Protein AF-A0A0P1AC20-F1 (afdb_monomer_lite)

Foldseek 3Di:
DVVVVAADEAELQADCDCVCPPRHPQHFDLQAACQADWDADPNDTDHDNVDHRTDPSSLVSSLVVQQVPQPDPRHQAYASEAASPQAHLRSLNVSLQSQLSSLVVCVVVVVPGPRHFYEYEHEQHAYPVGHHSLVVLLVSLCSQQPPWDDDPQGTNRGGQEYEYAAEPDDPPDDCVRGPVSVVVSCVPRSHHYYYDNYDND

Radius of gyration: 17.77 Å; chains: 1; bounding box: 38×47×46 Å

Structure (mmCIF, N/CA/C/O backbone):
data_AF-A0A0P1AC20-F1
#
_entry.id   AF-A0A0P1AC20-F1
#
loop_
_atom_site.group_PDB
_atom_site.id
_atom_site.type_symbol
_atom_site.label_atom_id
_atom_site.label_alt_id
_atom_site.label_comp_id
_atom_site.label_asym_id
_atom_site.label_entity_id
_atom_site.label_seq_id
_atom_site.pdbx_PDB_ins_code
_atom_site.Cartn_x
_atom_site.Cartn_y
_atom_site.Cartn_z
_atom_site.occupancy
_atom_site.B_iso_or_equiv
_atom_site.auth_seq_id
_atom_site.auth_comp_id
_atom_site.auth_asym_id
_atom_site.auth_atom_id
_atom_site.pdbx_PDB_model_num
ATOM 1 N N . MET A 1 1 ? -16.413 -14.685 -11.266 1.00 65.50 1 MET A N 1
ATOM 2 C CA . MET A 1 1 ? -15.057 -14.143 -11.024 1.00 65.50 1 MET A CA 1
ATOM 3 C C . MET A 1 1 ? -14.192 -15.137 -10.260 1.00 65.50 1 MET A C 1
ATOM 5 O O . MET A 1 1 ? -13.269 -15.649 -10.870 1.00 65.50 1 MET A O 1
ATOM 9 N N . ALA A 1 2 ? -14.540 -15.520 -9.022 1.00 72.38 2 ALA A N 1
ATOM 10 C CA . ALA A 1 2 ? -13.788 -16.540 -8.265 1.00 72.38 2 ALA A CA 1
ATOM 11 C C . ALA A 1 2 ? -13.632 -17.876 -9.020 1.00 72.38 2 ALA A C 1
ATOM 13 O O . ALA A 1 2 ? -12.524 -18.363 -9.197 1.00 72.38 2 ALA A O 1
ATOM 14 N N . ALA A 1 3 ? -14.733 -18.417 -9.560 1.00 82.06 3 ALA A N 1
ATOM 15 C CA . ALA A 1 3 ? -14.727 -19.658 -10.347 1.00 82.06 3 ALA A CA 1
ATOM 16 C C . ALA A 1 3 ? -13.903 -19.580 -11.650 1.00 82.06 3 ALA A C 1
ATOM 18 O O . ALA A 1 3 ? -13.625 -20.604 -12.260 1.00 82.06 3 ALA A O 1
ATOM 19 N N . LEU A 1 4 ? -13.522 -18.371 -12.075 1.00 88.56 4 LEU A N 1
ATOM 20 C CA . LEU A 1 4 ? -12.667 -18.126 -13.238 1.00 88.56 4 LEU A CA 1
ATOM 21 C C . LEU A 1 4 ? -11.200 -17.888 -12.833 1.00 88.56 4 LEU A C 1
ATOM 23 O O . LEU A 1 4 ? -10.394 -17.532 -13.683 1.00 88.56 4 LEU A O 1
ATOM 27 N N . GLY A 1 5 ? -10.859 -18.013 -11.542 1.00 90.12 5 GLY A N 1
ATOM 28 C CA . GLY A 1 5 ? -9.526 -17.702 -11.016 1.00 90.12 5 GLY A CA 1
ATOM 29 C C . GLY A 1 5 ? -9.191 -16.207 -11.008 1.00 90.12 5 GLY A C 1
ATOM 30 O O . GLY A 1 5 ? -8.025 -15.845 -10.885 1.00 90.12 5 GLY A O 1
ATOM 31 N N . VAL A 1 6 ? -10.191 -15.328 -11.151 1.00 91.50 6 VAL A N 1
ATOM 32 C CA . VAL A 1 6 ? -9.988 -13.874 -11.195 1.00 91.50 6 VAL A CA 1
ATOM 33 C C . VAL A 1 6 ? -10.240 -13.268 -9.823 1.00 91.50 6 VAL A C 1
ATOM 35 O O . VAL A 1 6 ? -11.362 -13.323 -9.302 1.00 91.50 6 VAL A O 1
ATOM 38 N N . TYR A 1 7 ? -9.209 -12.622 -9.287 1.00 94.06 7 TYR A N 1
ATOM 39 C CA . TYR A 1 7 ? -9.235 -11.942 -8.000 1.00 94.06 7 TYR A CA 1
ATOM 40 C C . TYR A 1 7 ? -9.080 -10.429 -8.154 1.00 94.06 7 TYR A C 1
ATOM 42 O O . TYR A 1 7 ? -8.528 -9.948 -9.141 1.00 94.06 7 TYR A O 1
ATOM 50 N N . VAL A 1 8 ? -9.577 -9.678 -7.171 1.00 94.19 8 VAL A N 1
ATOM 51 C CA . VAL A 1 8 ? -9.563 -8.211 -7.181 1.00 94.19 8 VAL A CA 1
ATOM 52 C C . VAL A 1 8 ? -8.823 -7.647 -5.975 1.00 94.19 8 VAL A C 1
ATOM 54 O O . VAL A 1 8 ? -9.002 -8.108 -4.847 1.00 94.19 8 VAL A O 1
ATOM 57 N N . MET A 1 9 ? -8.015 -6.620 -6.226 1.00 95.12 9 MET A N 1
ATOM 58 C CA . MET A 1 9 ? -7.434 -5.750 -5.208 1.00 95.12 9 MET A CA 1
ATOM 59 C C . MET A 1 9 ? -8.246 -4.458 -5.174 1.00 95.12 9 MET A C 1
ATOM 61 O O . MET A 1 9 ? -8.424 -3.820 -6.211 1.00 95.12 9 MET A O 1
ATOM 65 N N . VAL A 1 10 ? -8.761 -4.074 -4.009 1.00 95.75 10 VAL A N 1
ATOM 66 C CA . VAL A 1 10 ? -9.645 -2.903 -3.881 1.00 95.75 10 VAL A CA 1
ATOM 67 C C . VAL A 1 10 ? -8.890 -1.756 -3.227 1.00 95.75 10 VAL A C 1
ATOM 69 O O . VAL A 1 10 ? -8.242 -1.947 -2.202 1.00 95.75 10 VAL A O 1
ATOM 72 N N . SER A 1 11 ? -8.970 -0.554 -3.792 1.00 94.00 11 SER A N 1
ATOM 73 C CA . SER A 1 11 ? -8.346 0.622 -3.182 1.00 94.00 11 SER A CA 1
ATOM 74 C C . SER A 1 11 ? -9.151 1.125 -1.980 1.00 94.00 11 SER A C 1
ATOM 76 O O . SER A 1 11 ? -10.356 1.358 -2.074 1.00 94.00 11 SER A O 1
ATOM 78 N N . ALA A 1 12 ? -8.468 1.321 -0.854 1.00 93.00 12 ALA A N 1
ATOM 79 C CA . ALA A 1 12 ? -8.980 1.952 0.360 1.00 93.00 12 ALA A CA 1
ATOM 80 C C . ALA A 1 12 ? -8.356 3.337 0.608 1.00 93.00 12 ALA A C 1
ATOM 82 O O . ALA A 1 12 ? -8.360 3.827 1.740 1.00 93.00 12 ALA A O 1
ATOM 83 N N . SER A 1 13 ? -7.841 3.976 -0.444 1.00 86.81 13 SER A N 1
ATOM 84 C CA . SER A 1 13 ? -7.436 5.381 -0.434 1.00 86.81 13 SER A CA 1
ATOM 85 C C . SER A 1 13 ? -8.403 6.206 -1.294 1.00 86.81 13 SER A C 1
ATOM 87 O O . SER A 1 13 ? -8.567 5.877 -2.472 1.00 86.81 13 SER A O 1
ATOM 89 N N . PRO A 1 14 ? -9.051 7.250 -0.749 1.00 91.31 14 PRO A N 1
ATOM 90 C CA . PRO A 1 14 ? -9.843 8.172 -1.551 1.00 91.31 14 PRO A CA 1
ATOM 91 C C . PRO A 1 14 ? -8.933 9.078 -2.394 1.00 91.31 14 PRO A C 1
ATOM 93 O O . PRO A 1 14 ? -7.730 9.172 -2.144 1.00 91.31 14 PRO A O 1
ATOM 96 N N . ASP A 1 15 ? -9.529 9.771 -3.359 1.00 85.75 15 ASP A N 1
ATOM 97 C CA . ASP A 1 15 ? -8.871 10.799 -4.168 1.00 85.75 15 ASP A CA 1
ATOM 98 C C . ASP A 1 15 ? -9.637 12.130 -4.068 1.00 85.75 15 ASP A C 1
ATOM 100 O O . ASP A 1 15 ? -10.746 12.194 -3.528 1.00 85.75 15 ASP A O 1
ATOM 104 N N . ASN A 1 16 ? -9.067 13.195 -4.625 1.00 89.12 16 ASN A N 1
ATOM 105 C CA . ASN A 1 16 ? -9.637 14.533 -4.700 1.00 89.12 16 ASN A CA 1
ATOM 106 C C . ASN A 1 16 ? -10.773 14.650 -5.743 1.00 89.12 16 ASN A C 1
ATOM 108 O O . ASN A 1 16 ? -10.892 15.648 -6.462 1.00 89.12 16 ASN A O 1
ATOM 112 N N . ASP A 1 17 ? -11.658 13.659 -5.782 1.00 91.44 17 ASP A N 1
ATOM 113 C CA . ASP A 1 17 ? -12.861 13.638 -6.608 1.00 91.44 17 ASP A CA 1
ATOM 114 C C . ASP A 1 17 ? -14.131 13.820 -5.758 1.00 91.44 17 ASP A C 1
ATOM 116 O O . ASP A 1 17 ? -14.233 13.327 -4.629 1.00 91.44 17 ASP A O 1
ATOM 120 N N . ALA A 1 18 ? -15.123 14.537 -6.295 1.00 94.25 18 ALA A N 1
ATOM 121 C CA . ALA A 1 18 ? -16.405 14.764 -5.625 1.00 94.25 18 ALA A CA 1
ATOM 122 C C . ALA A 1 18 ? -17.151 13.454 -5.308 1.00 94.25 18 ALA A C 1
ATOM 124 O O . ALA A 1 18 ? -17.895 13.400 -4.328 1.00 94.25 18 ALA A O 1
ATOM 125 N N . TYR A 1 19 ? -16.895 12.394 -6.080 1.00 92.88 19 TYR A N 1
ATOM 126 C CA . TYR A 1 19 ? -17.359 11.027 -5.857 1.00 92.88 19 TYR A CA 1
ATOM 127 C C . TYR A 1 19 ? -17.113 10.530 -4.424 1.00 92.88 19 TYR A C 1
ATOM 129 O O . TYR A 1 19 ? -17.971 9.870 -3.840 1.00 92.88 19 TYR A O 1
ATOM 137 N N . TYR A 1 20 ? -15.978 10.892 -3.816 1.00 93.69 20 TYR A N 1
ATOM 138 C CA . TYR A 1 20 ? -15.619 10.448 -2.465 1.00 93.69 20 TYR A CA 1
ATOM 139 C C . TYR A 1 20 ? -16.351 11.214 -1.349 1.00 93.69 20 TYR A C 1
ATOM 141 O O . TYR A 1 20 ? -16.197 10.884 -0.168 1.00 93.69 20 TYR A O 1
ATOM 149 N N . GLY A 1 21 ? -17.159 12.227 -1.685 1.00 95.31 21 GLY A N 1
ATOM 150 C CA . GLY A 1 21 ? -17.960 12.992 -0.730 1.00 95.31 21 GLY A CA 1
ATOM 151 C C . GLY A 1 21 ? -17.117 13.533 0.427 1.00 95.31 21 GLY A C 1
ATOM 152 O O . GLY A 1 21 ? -16.105 14.202 0.218 1.00 95.31 21 GLY A O 1
ATOM 153 N N . LYS A 1 22 ? -17.498 13.200 1.670 1.00 95.50 22 LYS A N 1
ATOM 154 C CA . LYS A 1 22 ? -16.769 13.644 2.873 1.00 95.50 22 LYS A CA 1
ATOM 155 C C . LYS A 1 22 ? -15.328 13.111 2.976 1.00 95.50 22 LYS A C 1
ATOM 157 O O . LYS A 1 22 ? -14.556 13.642 3.766 1.00 95.50 22 LYS A O 1
ATOM 162 N N . TYR A 1 23 ? -14.958 12.084 2.206 1.00 95.31 23 TYR A N 1
ATOM 163 C CA . TYR A 1 23 ? -13.626 11.470 2.247 1.00 95.31 23 TYR A CA 1
ATOM 164 C C . TYR A 1 23 ? -12.639 12.067 1.233 1.00 95.31 23 TYR A C 1
ATOM 166 O O . TYR A 1 23 ? -11.459 11.737 1.296 1.00 95.31 23 TYR A O 1
ATOM 174 N N . ARG A 1 24 ? -13.081 12.970 0.345 1.00 91.94 24 ARG A N 1
ATOM 175 C CA . ARG A 1 24 ? -12.308 13.545 -0.779 1.00 91.94 24 ARG A CA 1
ATOM 176 C C . ARG A 1 24 ? -10.916 14.099 -0.423 1.00 91.94 24 ARG A C 1
ATOM 178 O O . ARG A 1 24 ? -10.023 14.122 -1.258 1.00 91.94 24 ARG A O 1
ATOM 185 N N . TYR A 1 25 ? -10.717 14.534 0.818 1.00 89.94 25 TYR A N 1
ATOM 186 C CA . TYR A 1 25 ? -9.443 15.089 1.305 1.00 89.94 25 TYR A CA 1
ATOM 187 C C . TYR A 1 25 ? -8.812 14.266 2.430 1.00 89.94 25 TYR A C 1
ATOM 189 O O . TYR A 1 25 ? -7.889 14.710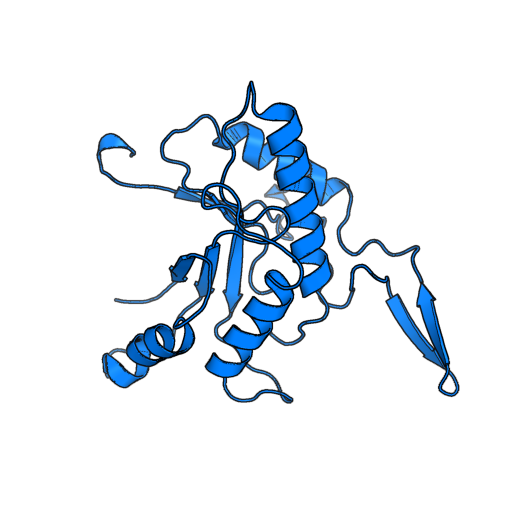 3.107 1.00 89.94 25 TYR A O 1
ATOM 197 N N . SER A 1 26 ? -9.341 13.070 2.675 1.00 91.25 26 SER A N 1
ATOM 198 C CA . SER A 1 26 ? -8.892 12.200 3.755 1.00 91.25 26 SER A CA 1
ATOM 199 C C . SER A 1 26 ? -7.758 11.306 3.269 1.00 91.25 26 SER A C 1
ATOM 201 O O . SER A 1 26 ? -7.963 10.121 3.040 1.00 91.25 26 SER A O 1
ATOM 203 N N . THR A 1 27 ? -6.566 11.870 3.087 1.00 89.56 27 THR A N 1
ATOM 204 C CA . THR A 1 27 ? -5.385 11.148 2.583 1.00 89.56 27 THR A CA 1
ATOM 205 C C . THR A 1 27 ? -4.245 11.139 3.600 1.00 89.56 27 THR A C 1
ATOM 207 O O . THR A 1 27 ? -4.210 11.961 4.514 1.00 89.56 27 THR A O 1
ATOM 210 N N . ILE A 1 28 ? -3.278 10.232 3.427 1.00 92.25 28 ILE A N 1
ATOM 211 C CA . ILE A 1 28 ? -1.995 10.300 4.145 1.00 92.25 28 ILE A CA 1
ATOM 212 C C . ILE A 1 28 ? -1.216 11.522 3.647 1.00 92.25 28 ILE A C 1
ATOM 214 O O . ILE A 1 28 ? -1.077 11.734 2.440 1.00 92.25 28 ILE A O 1
ATOM 218 N N . THR A 1 29 ? -0.668 12.315 4.565 1.00 89.12 29 THR A N 1
ATOM 219 C CA . THR A 1 29 ? 0.127 13.498 4.211 1.00 89.12 29 THR A CA 1
ATOM 220 C C . THR A 1 29 ? 1.566 13.095 3.886 1.00 89.12 29 THR A C 1
ATOM 222 O O . THR A 1 29 ? 2.312 12.698 4.776 1.00 89.12 29 THR A O 1
ATOM 225 N N . LYS A 1 30 ? 2.002 13.255 2.623 1.00 88.94 30 LYS A N 1
ATOM 226 C CA . LYS A 1 30 ? 3.330 12.796 2.141 1.00 88.94 30 LYS A CA 1
ATOM 227 C C . LYS A 1 30 ? 4.527 13.315 2.963 1.00 88.94 30 LYS A C 1
ATOM 229 O O . LYS A 1 30 ? 5.539 12.630 3.062 1.00 88.94 30 LYS A O 1
ATOM 234 N N . LYS A 1 31 ? 4.414 14.520 3.537 1.00 87.19 31 LYS A N 1
ATOM 235 C CA . LYS A 1 31 ? 5.490 15.222 4.267 1.00 87.19 31 LYS A CA 1
ATOM 236 C C . LYS A 1 31 ? 5.439 15.052 5.790 1.00 87.19 31 LYS A C 1
ATOM 238 O O . LYS A 1 31 ? 6.211 15.702 6.490 1.00 87.19 31 LYS A O 1
ATOM 243 N N . LEU A 1 32 ? 4.524 14.233 6.307 1.00 88.00 32 LEU A N 1
ATOM 244 C CA . LEU A 1 32 ? 4.411 13.966 7.738 1.00 88.00 32 LEU A CA 1
ATOM 245 C C . LEU A 1 32 ? 4.826 12.538 8.060 1.00 88.00 32 LEU A C 1
ATOM 247 O O . LEU A 1 32 ? 4.616 11.619 7.273 1.00 88.00 32 LEU A O 1
ATOM 251 N N . SER A 1 33 ? 5.404 12.386 9.246 1.00 87.44 33 SER A N 1
ATOM 252 C CA . SER A 1 33 ? 5.663 11.094 9.875 1.00 87.44 33 SER A CA 1
ATOM 253 C C . SER A 1 33 ? 4.721 10.913 11.064 1.00 87.44 33 SER A C 1
ATOM 255 O O . SER A 1 33 ? 4.133 11.887 11.537 1.00 87.44 33 SER A O 1
ATOM 257 N N . CYS A 1 34 ? 4.620 9.699 11.606 1.00 84.62 34 CYS A N 1
ATOM 258 C CA . CYS A 1 34 ? 3.874 9.456 12.847 1.00 84.62 34 CYS A CA 1
ATOM 259 C C . CYS A 1 34 ? 4.412 10.234 14.050 1.00 84.62 34 CYS A C 1
ATOM 261 O O . CYS A 1 34 ? 3.686 10.411 15.021 1.00 84.62 34 CYS A O 1
ATOM 263 N N . SER A 1 35 ? 5.653 10.722 13.994 1.00 81.12 35 SER A N 1
ATOM 264 C CA . SER A 1 35 ? 6.194 11.592 15.036 1.00 81.12 35 SER A CA 1
ATOM 265 C C . SER A 1 35 ? 5.554 12.981 15.029 1.00 81.12 35 SER A C 1
ATOM 267 O O . SER A 1 35 ? 5.735 13.705 15.995 1.00 81.12 35 SER A O 1
ATOM 269 N N . GLY A 1 36 ? 4.810 13.359 13.986 1.00 79.44 36 GLY A N 1
ATOM 270 C CA . GLY A 1 36 ? 4.294 14.712 13.788 1.00 79.44 36 GLY A CA 1
ATOM 271 C C . GLY A 1 36 ? 5.219 15.563 12.916 1.00 79.44 36 GLY A C 1
ATOM 272 O O . GLY A 1 36 ? 6.178 15.068 12.305 1.00 79.44 36 GLY A O 1
ATOM 273 N N . LYS A 1 37 ? 4.920 16.859 12.822 1.00 81.25 37 LYS A N 1
ATOM 274 C CA . LYS A 1 37 ? 5.689 17.802 12.004 1.00 81.25 37 LYS A CA 1
ATOM 275 C C . LYS A 1 37 ? 6.979 18.180 12.719 1.00 81.25 37 LYS A C 1
ATOM 277 O O . LYS A 1 37 ? 6.956 18.709 13.827 1.00 81.25 37 LYS A O 1
ATOM 282 N N . VAL A 1 38 ? 8.110 17.934 12.064 1.00 81.38 38 VAL A N 1
ATOM 283 C CA . VAL A 1 38 ? 9.429 18.290 12.594 1.00 81.38 38 VAL A CA 1
ATOM 284 C C . VAL A 1 38 ? 9.855 19.637 12.018 1.00 81.38 38 VAL A C 1
ATOM 286 O O . VAL A 1 38 ? 10.001 19.775 10.804 1.00 81.38 38 VAL A O 1
ATOM 289 N N . SER A 1 39 ? 10.103 20.621 12.879 1.00 82.50 39 SER A N 1
ATOM 290 C CA . SER A 1 39 ? 10.748 21.885 12.506 1.00 82.50 39 SER A CA 1
ATOM 291 C C . SER A 1 39 ? 12.123 21.998 13.149 1.00 82.50 39 SER A C 1
ATOM 293 O O . SER A 1 39 ? 12.349 21.496 14.245 1.00 82.50 39 SER A O 1
ATOM 295 N N . THR A 1 40 ? 13.063 22.642 12.457 1.00 84.88 40 THR A N 1
ATOM 296 C CA . THR A 1 40 ? 14.401 22.912 12.998 1.00 84.88 40 THR A CA 1
ATOM 297 C C . THR A 1 40 ? 14.592 24.416 13.126 1.00 84.88 40 THR A C 1
ATOM 299 O O . THR A 1 40 ? 14.483 25.128 12.131 1.00 84.88 40 THR A O 1
ATOM 302 N N . SER A 1 41 ? 14.881 24.897 14.334 1.00 82.19 41 SER A N 1
ATOM 303 C CA . SER A 1 41 ? 15.212 26.301 14.599 1.00 82.19 41 SER A CA 1
ATOM 304 C C . SER A 1 41 ? 16.456 26.363 15.478 1.00 82.19 41 SER A C 1
ATOM 306 O O . SER A 1 41 ? 16.521 25.690 16.504 1.00 82.19 41 SER A O 1
ATOM 308 N N . GLY A 1 42 ? 17.485 27.098 15.042 1.00 81.81 42 GLY A N 1
ATOM 309 C CA . GLY A 1 42 ? 18.751 27.218 15.781 1.00 81.81 42 GLY A CA 1
ATOM 310 C C . GLY A 1 42 ? 19.466 25.885 16.062 1.00 81.81 42 GLY A C 1
ATOM 311 O O . GLY A 1 42 ? 20.176 25.776 17.053 1.00 81.81 42 GLY A O 1
ATOM 312 N N . GLY A 1 43 ? 19.245 24.852 15.237 1.00 82.50 43 GLY A N 1
ATOM 313 C CA . GLY A 1 43 ? 19.793 23.501 15.436 1.00 82.50 43 GLY A CA 1
ATOM 314 C C . GLY A 1 43 ? 18.969 22.592 16.359 1.00 82.50 43 GLY A C 1
ATOM 315 O O . GLY A 1 43 ? 19.224 21.390 16.404 1.00 82.50 43 GLY A O 1
ATOM 316 N N . ALA A 1 44 ? 17.944 23.118 17.037 1.00 82.56 44 ALA A N 1
ATOM 317 C CA . ALA A 1 44 ? 17.009 22.324 17.828 1.00 82.56 44 ALA A CA 1
ATOM 318 C C . ALA A 1 44 ? 15.863 21.796 16.952 1.00 82.56 44 ALA A C 1
ATOM 320 O O . ALA A 1 44 ? 15.242 22.556 16.204 1.00 82.56 44 ALA A O 1
ATOM 321 N N . LYS A 1 45 ? 15.570 20.494 17.062 1.00 83.19 45 LYS A N 1
ATOM 322 C CA . LYS A 1 45 ? 14.394 19.868 16.445 1.00 83.19 45 LYS A CA 1
ATOM 323 C C . LYS A 1 45 ? 13.208 19.980 17.398 1.00 83.19 45 LYS A C 1
ATOM 325 O O . LYS A 1 45 ? 13.263 19.455 18.506 1.00 83.19 45 LYS A O 1
ATOM 330 N N . THR A 1 46 ? 12.140 20.626 16.955 1.00 83.19 46 THR A N 1
ATOM 331 C CA . THR A 1 46 ? 10.843 20.639 17.635 1.00 83.19 46 THR A CA 1
ATOM 332 C C . THR A 1 46 ? 9.857 19.772 16.868 1.00 83.19 46 THR A C 1
ATOM 334 O O . THR A 1 46 ? 9.928 19.668 15.642 1.00 83.19 46 THR A O 1
ATOM 337 N N . VAL A 1 47 ? 8.962 19.120 17.604 1.00 78.81 47 VAL A N 1
ATOM 338 C CA . VAL A 1 47 ? 8.000 18.163 17.065 1.00 78.81 47 VAL A CA 1
ATOM 339 C C . VAL A 1 47 ? 6.599 18.616 17.449 1.00 78.81 47 VAL A C 1
ATOM 341 O O . VAL A 1 47 ? 6.276 18.679 18.633 1.00 78.81 47 VAL A O 1
ATOM 344 N N . ASP A 1 48 ? 5.783 18.936 16.452 1.00 80.06 48 ASP A N 1
ATOM 345 C CA . ASP A 1 48 ? 4.365 19.228 16.629 1.00 80.06 48 ASP A CA 1
ATOM 346 C C . ASP A 1 48 ? 3.544 17.952 16.404 1.00 80.06 48 ASP A C 1
ATOM 348 O O . ASP A 1 48 ? 3.412 17.468 15.277 1.00 80.06 48 ASP A O 1
ATOM 352 N N . GLN A 1 49 ? 3.018 17.402 17.500 1.00 74.44 49 GLN A N 1
ATOM 353 C CA . GLN A 1 49 ? 2.196 16.188 17.518 1.00 74.44 49 GLN A CA 1
ATOM 354 C C . GLN A 1 49 ? 0.698 16.468 17.328 1.00 74.44 49 GLN A C 1
ATOM 356 O O . GLN A 1 49 ? -0.102 15.534 17.356 1.00 74.44 49 GLN A O 1
ATOM 361 N N . THR A 1 50 ? 0.295 17.732 17.152 1.00 75.44 50 THR A N 1
ATOM 362 C CA . THR A 1 50 ? -1.112 18.073 16.888 1.00 75.44 50 THR A CA 1
ATOM 363 C C . THR A 1 50 ? -1.529 17.730 15.456 1.00 75.44 50 THR A C 1
ATOM 365 O O . THR A 1 50 ? -2.710 17.499 15.194 1.00 75.44 50 THR A O 1
ATOM 368 N N . GLU A 1 51 ? -0.567 17.612 14.535 1.00 73.62 51 GLU A N 1
ATOM 369 C CA . GLU A 1 51 ? -0.798 17.136 13.174 1.00 73.62 51 GLU A CA 1
ATOM 370 C C . GLU A 1 51 ? -0.741 15.596 13.117 1.00 73.62 51 GLU A C 1
ATOM 372 O O . GLU A 1 51 ? 0.321 14.978 13.212 1.00 73.62 51 GLU A O 1
ATOM 377 N N . THR A 1 52 ? -1.898 14.954 12.921 1.00 76.69 52 THR A N 1
ATOM 378 C CA . THR A 1 52 ? -1.988 13.504 12.686 1.00 76.69 52 THR A CA 1
ATOM 379 C C . THR A 1 52 ? -1.561 13.175 11.262 1.00 76.69 52 THR A C 1
ATOM 381 O O . THR A 1 52 ? -2.023 13.815 10.316 1.00 76.69 52 THR A O 1
ATOM 384 N N . CYS A 1 53 ? -0.753 12.137 11.067 1.00 84.81 53 CYS A N 1
ATOM 385 C CA . CYS A 1 53 ? -0.219 11.872 9.736 1.00 84.81 53 CYS A CA 1
ATOM 386 C C . CYS A 1 53 ? -1.149 11.076 8.792 1.00 84.81 53 CYS A C 1
ATOM 388 O O . CYS A 1 53 ? -0.910 11.029 7.582 1.00 84.81 53 CYS A O 1
ATOM 390 N N . TYR A 1 54 ? -2.264 10.554 9.317 1.00 91.19 54 TYR A N 1
ATOM 391 C CA . TYR A 1 54 ? -3.493 10.292 8.565 1.00 91.19 54 TYR A CA 1
ATOM 392 C C . TYR A 1 54 ? -4.728 10.700 9.387 1.00 91.19 54 TYR A C 1
ATOM 394 O O . TYR A 1 54 ? -4.720 10.558 10.611 1.00 91.19 54 TYR A O 1
ATOM 402 N N . PRO A 1 55 ? -5.804 11.192 8.748 1.00 91.50 55 PRO A N 1
ATOM 403 C CA . PRO A 1 55 ? -7.001 11.639 9.453 1.00 91.50 55 PRO A CA 1
ATOM 404 C C . PRO A 1 55 ? -7.909 10.472 9.868 1.00 91.50 55 PRO A C 1
ATOM 406 O O . PRO A 1 55 ? -8.000 9.454 9.180 1.00 91.50 55 PRO A O 1
ATOM 409 N N . ALA A 1 56 ? -8.694 10.662 10.934 1.00 93.06 56 ALA A N 1
ATOM 410 C CA . ALA A 1 56 ? -9.683 9.680 11.396 1.00 93.06 56 ALA A CA 1
ATOM 411 C C . ALA A 1 56 ? -10.712 9.293 10.311 1.00 93.06 56 ALA A C 1
ATOM 413 O O . ALA A 1 56 ? -11.161 8.148 10.261 1.00 93.06 56 ALA A O 1
ATOM 414 N N . LEU A 1 57 ? -11.047 10.223 9.408 1.00 95.25 57 LEU A N 1
ATOM 415 C CA . LEU A 1 57 ? -11.925 9.953 8.266 1.00 95.25 57 LEU A CA 1
ATOM 416 C C . LEU A 1 57 ? -11.319 8.953 7.269 1.00 95.25 57 LEU A C 1
ATOM 418 O O . LEU A 1 57 ? -12.072 8.161 6.704 1.00 95.25 57 LEU A O 1
ATOM 422 N N . LEU A 1 58 ? -9.991 8.928 7.083 1.00 95.81 58 LEU A N 1
ATOM 423 C CA . LEU A 1 58 ? -9.339 7.903 6.257 1.00 95.81 58 LEU A CA 1
ATOM 424 C C . LEU A 1 58 ? -9.465 6.529 6.921 1.00 95.81 58 LEU A C 1
ATOM 426 O O . LEU A 1 58 ? -9.811 5.551 6.263 1.00 95.81 58 LEU A O 1
ATOM 430 N N . LEU A 1 59 ? -9.274 6.462 8.242 1.00 96.69 59 LEU A N 1
ATOM 431 C CA . LEU A 1 59 ? -9.459 5.220 8.988 1.00 96.69 59 LEU A CA 1
ATOM 432 C C . LEU A 1 59 ? -10.903 4.706 8.917 1.00 96.69 59 LEU A C 1
ATOM 434 O O . LEU A 1 59 ? -11.126 3.510 8.733 1.00 96.69 59 LEU A O 1
ATOM 438 N N . GLU A 1 60 ? -11.889 5.597 9.026 1.00 97.31 60 GLU A N 1
ATOM 439 C CA . GLU A 1 60 ? -13.300 5.257 8.816 1.00 97.31 60 GLU A CA 1
ATOM 440 C C . GLU A 1 60 ? -13.542 4.712 7.398 1.00 97.31 60 GLU A C 1
ATOM 442 O O . GLU A 1 60 ? -14.214 3.689 7.238 1.00 97.31 60 GLU A O 1
ATOM 447 N N . TYR A 1 61 ? -12.979 5.369 6.379 1.00 97.25 61 TYR A N 1
ATOM 448 C CA . TYR A 1 61 ? -13.104 4.962 4.982 1.00 97.25 61 TYR A CA 1
ATOM 449 C C . TYR A 1 61 ? -12.536 3.558 4.744 1.00 97.25 61 TYR A C 1
ATOM 451 O O . TYR A 1 61 ? -13.250 2.686 4.249 1.00 97.25 61 TYR A O 1
ATOM 459 N N . GLY A 1 62 ? -11.298 3.297 5.173 1.00 97.69 62 GLY A N 1
ATOM 460 C CA . GLY A 1 62 ? -10.660 1.991 5.006 1.00 97.69 62 GLY A CA 1
ATOM 461 C C . GLY A 1 62 ? -11.423 0.855 5.680 1.00 97.69 62 GLY A C 1
ATOM 462 O O . GLY A 1 62 ? -11.641 -0.191 5.067 1.00 97.69 62 GLY A O 1
ATOM 463 N N . LYS A 1 63 ? -11.923 1.079 6.903 1.00 97.75 63 LYS A N 1
ATOM 464 C CA . LYS A 1 63 ? -12.772 0.106 7.613 1.00 97.75 63 LYS A CA 1
ATOM 465 C C . LYS A 1 63 ? -14.039 -0.223 6.826 1.00 97.75 63 LYS A C 1
ATOM 467 O O . LYS A 1 63 ? -14.384 -1.394 6.698 1.00 97.75 63 LYS A O 1
ATOM 472 N N . LYS A 1 64 ? -14.713 0.787 6.261 1.00 97.06 64 LYS A N 1
ATOM 473 C CA . LYS A 1 64 ? -15.920 0.593 5.437 1.00 97.06 64 LYS A CA 1
ATOM 474 C C . LYS A 1 64 ? -15.627 -0.180 4.152 1.00 97.06 64 LYS A C 1
ATOM 476 O O . LYS A 1 64 ? -16.392 -1.080 3.813 1.00 97.06 64 LYS A O 1
ATOM 481 N N . ILE A 1 65 ? -14.529 0.135 3.461 1.00 97.56 65 ILE A N 1
ATOM 482 C CA . ILE A 1 65 ? -14.116 -0.602 2.258 1.00 97.56 65 ILE A CA 1
ATOM 483 C C . ILE A 1 65 ? -13.847 -2.068 2.604 1.00 97.56 65 ILE A C 1
ATOM 485 O O . ILE A 1 65 ? -14.448 -2.951 1.996 1.00 97.56 65 ILE A O 1
ATOM 489 N N . ILE A 1 66 ? -13.040 -2.347 3.631 1.00 98.19 66 ILE A N 1
ATOM 490 C CA . ILE A 1 66 ? -12.785 -3.727 4.067 1.00 98.19 66 ILE A CA 1
ATOM 491 C C . ILE A 1 66 ? -14.096 -4.433 4.425 1.00 98.19 66 ILE A C 1
ATOM 493 O O . ILE A 1 66 ? -14.345 -5.532 3.939 1.00 98.19 66 ILE A O 1
ATOM 497 N N . GLN A 1 67 ? -14.952 -3.807 5.238 1.00 97.19 67 GLN A N 1
ATOM 498 C CA . GLN A 1 67 ? -16.219 -4.399 5.669 1.00 97.19 67 GLN A CA 1
ATOM 499 C C . GLN A 1 67 ? -17.100 -4.807 4.483 1.00 97.19 67 GLN A C 1
ATOM 501 O O . GLN A 1 67 ? -17.675 -5.893 4.489 1.00 97.19 67 GLN A O 1
ATOM 506 N N . ASN A 1 68 ? -17.182 -3.958 3.458 1.00 96.62 68 ASN A N 1
ATOM 507 C CA . ASN A 1 68 ? -18.028 -4.204 2.296 1.00 96.62 68 ASN A CA 1
ATOM 508 C C . ASN A 1 68 ? -17.456 -5.270 1.355 1.00 96.62 68 ASN A C 1
ATOM 510 O O . ASN A 1 68 ? -18.233 -5.976 0.712 1.00 96.62 68 ASN A O 1
ATOM 514 N N . PHE A 1 69 ? -16.128 -5.399 1.268 1.00 97.50 69 PHE A N 1
ATOM 515 C CA . PHE A 1 69 ? -15.471 -6.280 0.296 1.00 97.50 69 PHE A CA 1
ATOM 516 C C . PHE A 1 69 ? -14.944 -7.601 0.873 1.00 97.50 69 PHE A C 1
ATOM 518 O O . PHE A 1 69 ? -14.705 -8.538 0.109 1.00 97.50 69 PHE A O 1
ATOM 525 N N . ALA A 1 70 ? -14.806 -7.726 2.195 1.00 96.69 70 ALA A N 1
ATOM 526 C CA . ALA A 1 70 ? -14.307 -8.945 2.840 1.00 96.69 70 ALA A CA 1
ATOM 527 C C . ALA A 1 70 ? -15.235 -10.158 2.677 1.00 96.69 70 ALA A C 1
ATOM 529 O O . ALA A 1 70 ? -14.769 -11.295 2.755 1.00 96.69 70 ALA A O 1
ATOM 530 N N . GLN A 1 71 ? -16.526 -9.919 2.429 1.00 95.00 71 GLN A N 1
ATOM 531 C CA . GLN A 1 71 ? -17.527 -10.965 2.202 1.00 95.00 71 GLN A CA 1
ATOM 532 C C . GLN A 1 71 ? -17.363 -11.707 0.867 1.00 95.00 71 GLN A C 1
ATOM 534 O O . GLN A 1 71 ? -17.924 -12.785 0.709 1.00 95.00 71 GLN A O 1
ATOM 539 N N . TYR A 1 72 ? -16.631 -11.141 -0.099 1.00 95.38 72 TYR A N 1
ATOM 540 C CA . TYR A 1 72 ? -16.432 -11.776 -1.400 1.00 95.38 72 TYR A CA 1
ATOM 541 C C . TYR A 1 72 ? -15.159 -12.619 -1.391 1.00 95.38 72 TYR A C 1
ATOM 543 O O . TYR A 1 72 ? -14.077 -12.107 -1.094 1.00 95.38 72 TYR A O 1
ATOM 551 N N . ASP A 1 73 ? -15.264 -13.888 -1.780 1.00 94.19 73 ASP A N 1
ATOM 552 C CA . ASP A 1 73 ? -14.132 -14.826 -1.795 1.00 94.19 73 ASP A CA 1
ATOM 553 C C . ASP A 1 73 ? -13.025 -14.419 -2.776 1.00 94.19 73 ASP A C 1
ATOM 555 O O . ASP A 1 73 ? -11.856 -14.734 -2.568 1.00 94.19 73 ASP A O 1
ATOM 559 N N . ASN A 1 74 ? -13.366 -13.677 -3.835 1.00 95.94 74 ASN A N 1
ATOM 560 C CA . ASN A 1 74 ? -12.396 -13.203 -4.821 1.00 95.94 74 ASN A CA 1
ATOM 561 C C . ASN A 1 74 ? -11.771 -11.839 -4.492 1.00 95.94 74 ASN A C 1
ATOM 563 O O . ASN A 1 74 ? -11.000 -11.332 -5.307 1.00 95.94 74 ASN A O 1
ATOM 567 N N . THR A 1 75 ? -12.067 -11.230 -3.339 1.00 97.06 75 THR A N 1
ATOM 568 C CA . THR A 1 75 ? -11.300 -10.066 -2.868 1.00 97.06 75 THR A CA 1
ATOM 569 C C . THR A 1 75 ? -9.952 -10.557 -2.342 1.00 97.06 75 THR A C 1
ATOM 571 O O . THR A 1 75 ? -9.887 -11.124 -1.245 1.00 97.06 75 THR A O 1
ATOM 574 N N . LEU A 1 76 ? -8.886 -10.345 -3.119 1.00 96.06 76 LEU A N 1
ATOM 575 C CA . LEU A 1 76 ? -7.524 -10.761 -2.775 1.00 96.06 76 LEU A CA 1
ATOM 576 C C . LEU A 1 76 ? -6.962 -9.939 -1.620 1.00 96.06 76 LEU A C 1
ATOM 578 O O . LEU A 1 76 ? -6.330 -10.489 -0.727 1.00 96.06 76 LEU A O 1
ATOM 582 N N . GLY A 1 77 ? -7.210 -8.633 -1.631 1.00 96.62 77 GLY A N 1
ATOM 583 C CA . GLY A 1 77 ? -6.639 -7.714 -0.660 1.00 96.62 77 GLY A CA 1
ATOM 584 C C . GLY A 1 77 ? -7.029 -6.270 -0.928 1.00 96.62 77 GLY A C 1
ATOM 585 O O . GLY A 1 77 ? -7.800 -5.964 -1.844 1.00 96.62 77 GLY A O 1
ATOM 586 N N . ILE A 1 78 ? -6.496 -5.381 -0.097 1.00 97.94 78 ILE A N 1
ATOM 587 C CA . ILE A 1 78 ? -6.832 -3.959 -0.095 1.00 97.94 78 ILE A CA 1
ATOM 588 C C . ILE A 1 78 ? -5.574 -3.125 -0.302 1.00 97.94 78 ILE A C 1
ATOM 590 O O . ILE A 1 78 ? -4.622 -3.261 0.459 1.00 97.94 78 ILE A O 1
ATOM 594 N N . VAL A 1 79 ? -5.576 -2.224 -1.282 1.00 97.69 79 VAL A N 1
ATOM 595 C CA . VAL A 1 79 ? -4.494 -1.249 -1.480 1.00 97.69 79 VAL A CA 1
ATOM 596 C C . VAL A 1 79 ? -4.736 -0.058 -0.557 1.00 97.69 79 VAL A C 1
ATOM 598 O O . VAL A 1 79 ? -5.736 0.642 -0.695 1.00 97.69 79 VAL A O 1
ATOM 601 N N . VAL A 1 80 ? -3.845 0.168 0.407 1.00 96.75 80 VAL A N 1
ATOM 602 C CA . VAL A 1 80 ? -4.027 1.187 1.457 1.00 96.75 80 VAL A CA 1
ATOM 603 C C . VAL A 1 80 ? -3.430 2.549 1.106 1.00 96.75 80 VAL A C 1
ATOM 605 O O . VAL A 1 80 ? -3.856 3.561 1.658 1.00 96.75 80 VAL A O 1
ATOM 608 N N . ALA A 1 81 ? -2.449 2.589 0.203 1.00 95.19 81 ALA A N 1
ATOM 609 C CA . ALA A 1 81 ? -1.872 3.820 -0.322 1.00 95.19 81 ALA A CA 1
ATOM 610 C C . ALA A 1 81 ? -1.181 3.560 -1.670 1.00 95.19 81 ALA A C 1
ATOM 612 O O . ALA A 1 81 ? -0.696 2.453 -1.918 1.00 95.19 81 ALA A O 1
ATOM 613 N N . ASN A 1 82 ? -1.119 4.596 -2.509 1.00 94.69 82 ASN A N 1
ATOM 614 C CA . ASN A 1 82 ? -0.533 4.555 -3.846 1.00 94.69 82 ASN A CA 1
ATOM 615 C C . ASN A 1 82 ? 0.438 5.730 -4.037 1.00 94.69 82 ASN A C 1
ATOM 617 O O . ASN A 1 82 ? 0.046 6.884 -3.874 1.00 94.69 82 ASN A O 1
ATOM 621 N N . GLU A 1 83 ? 1.699 5.438 -4.360 1.00 94.31 83 GLU A N 1
ATOM 622 C CA . GLU A 1 83 ? 2.718 6.405 -4.814 1.00 94.31 83 GLU A CA 1
ATOM 623 C C . GLU A 1 83 ? 2.953 7.612 -3.881 1.00 94.31 83 GLU A C 1
ATOM 625 O O . GLU A 1 83 ? 3.386 8.700 -4.285 1.00 94.31 83 GLU A O 1
ATOM 630 N N . ILE A 1 84 ? 2.691 7.452 -2.582 1.00 93.44 84 ILE A N 1
ATOM 631 C CA . ILE A 1 84 ? 2.911 8.543 -1.625 1.00 93.44 84 ILE A CA 1
ATOM 632 C C . ILE A 1 84 ? 4.383 8.711 -1.239 1.00 93.44 84 ILE A C 1
ATOM 634 O O . ILE A 1 84 ? 4.766 9.793 -0.803 1.00 93.44 84 ILE A O 1
ATOM 638 N N . MET A 1 85 ? 5.206 7.686 -1.483 1.00 95.00 85 MET A N 1
ATOM 639 C CA . MET A 1 85 ? 6.657 7.700 -1.263 1.00 95.00 85 MET A CA 1
ATOM 640 C C . MET A 1 85 ? 7.466 7.774 -2.564 1.00 95.00 85 MET A C 1
ATOM 642 O O . MET A 1 85 ? 8.495 7.120 -2.699 1.00 95.00 85 MET A O 1
ATOM 646 N N . GLN A 1 86 ? 6.964 8.499 -3.565 1.00 92.88 86 GLN A N 1
ATOM 647 C CA . GLN A 1 86 ? 7.656 8.627 -4.850 1.00 92.88 86 GLN A CA 1
ATOM 648 C C . GLN A 1 86 ? 8.978 9.403 -4.726 1.00 92.88 86 GLN A C 1
ATOM 650 O O . GLN A 1 86 ? 9.975 8.980 -5.298 1.00 92.88 86 GLN A O 1
ATOM 655 N N . GLU A 1 87 ? 8.976 10.501 -3.967 1.00 89.88 87 GLU A N 1
ATOM 656 C CA . GLU A 1 87 ? 10.119 11.423 -3.833 1.00 89.88 87 GLU A CA 1
ATOM 657 C C . GLU A 1 87 ? 10.712 11.420 -2.410 1.00 89.88 87 GLU A C 1
ATOM 659 O O . GLU A 1 87 ? 11.891 11.708 -2.198 1.00 89.88 87 GLU A O 1
ATOM 664 N N . ASP A 1 88 ? 9.888 11.095 -1.407 1.00 91.31 88 ASP A N 1
ATOM 665 C CA . ASP A 1 88 ? 10.213 11.198 0.016 1.00 91.31 88 ASP A CA 1
ATOM 666 C C . ASP A 1 88 ? 9.649 9.998 0.794 1.00 91.31 88 ASP A C 1
ATOM 668 O O . ASP A 1 88 ? 8.501 9.600 0.607 1.00 91.31 88 ASP A O 1
ATOM 672 N N . L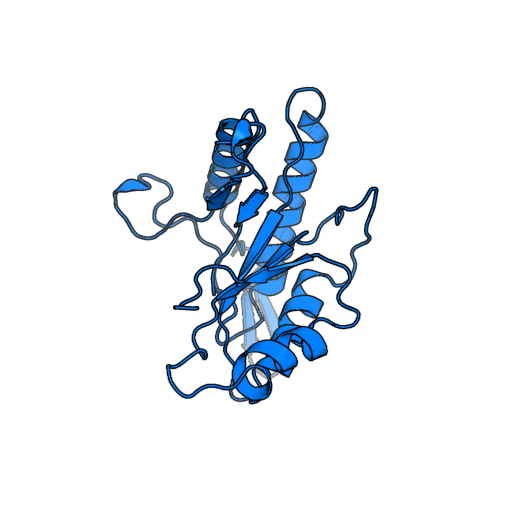EU A 1 89 ? 10.453 9.433 1.695 1.00 92.69 89 LEU A N 1
ATOM 673 C CA . LEU A 1 89 ? 10.116 8.267 2.517 1.00 92.69 89 LEU A CA 1
ATOM 674 C C . LEU A 1 89 ? 9.439 8.626 3.850 1.00 92.69 89 LEU A C 1
ATOM 676 O O . LEU A 1 89 ? 9.055 7.733 4.602 1.00 92.69 89 LEU A O 1
ATOM 680 N N . THR A 1 90 ? 9.287 9.912 4.172 1.00 92.12 90 THR A N 1
ATOM 681 C CA . THR A 1 90 ? 8.772 10.400 5.465 1.00 92.12 90 THR A CA 1
ATOM 682 C C . THR A 1 90 ? 7.409 9.791 5.824 1.00 92.12 90 THR A C 1
ATOM 684 O O . THR A 1 90 ? 7.168 9.420 6.978 1.00 92.12 90 THR A O 1
ATOM 687 N N . SER A 1 91 ? 6.545 9.601 4.822 1.00 93.50 91 SER A N 1
ATOM 688 C CA . SER A 1 91 ? 5.202 9.034 4.991 1.00 93.50 91 SER A CA 1
ATOM 689 C C . SER A 1 91 ? 5.159 7.519 5.240 1.00 93.50 91 SER A C 1
ATOM 691 O O . SER A 1 91 ? 4.088 7.005 5.563 1.00 93.50 91 SER A O 1
ATOM 693 N N . ALA A 1 92 ? 6.289 6.797 5.170 1.00 95.06 92 ALA A N 1
ATOM 694 C CA . ALA A 1 92 ? 6.346 5.348 5.412 1.00 95.06 92 ALA A CA 1
ATOM 695 C C . ALA A 1 92 ? 5.736 4.961 6.767 1.00 95.06 92 ALA A C 1
ATOM 697 O O . ALA A 1 92 ? 4.903 4.058 6.852 1.00 95.06 92 ALA A O 1
ATOM 698 N N . SER A 1 93 ? 6.096 5.708 7.816 1.00 93.75 93 SER A N 1
ATOM 699 C CA . SER A 1 93 ? 5.563 5.506 9.170 1.00 93.75 93 SER A CA 1
ATOM 700 C C . SER A 1 93 ? 4.036 5.621 9.221 1.00 93.75 93 SER A C 1
ATOM 702 O O . SER A 1 93 ? 3.384 4.845 9.912 1.00 93.75 93 SER A O 1
ATOM 704 N N . CYS A 1 94 ? 3.455 6.516 8.425 1.00 94.62 94 CYS A N 1
ATOM 705 C CA . CYS A 1 94 ? 2.017 6.763 8.375 1.00 94.62 94 CYS A CA 1
ATOM 706 C C . CYS A 1 94 ? 1.258 5.680 7.631 1.00 94.62 94 CYS A C 1
ATOM 708 O O . CYS A 1 94 ? 0.186 5.281 8.078 1.00 94.62 94 CYS A O 1
ATOM 710 N N . VAL A 1 95 ? 1.833 5.165 6.539 1.00 96.50 95 VAL A N 1
ATOM 711 C CA . VAL A 1 95 ? 1.307 3.961 5.885 1.00 96.50 95 VAL A CA 1
ATOM 712 C C . VAL A 1 95 ? 1.301 2.810 6.880 1.00 96.50 95 VAL A C 1
ATOM 714 O O . VAL A 1 95 ? 0.271 2.164 7.047 1.00 96.50 95 VAL A O 1
ATOM 717 N N . LYS A 1 96 ? 2.418 2.590 7.586 1.00 95.88 96 LYS A N 1
ATOM 718 C CA . LYS A 1 96 ? 2.529 1.505 8.563 1.00 95.88 96 LYS A CA 1
ATOM 719 C C . LYS A 1 96 ? 1.509 1.650 9.698 1.00 95.88 96 LYS A C 1
ATOM 721 O O . LYS A 1 96 ? 0.804 0.696 9.998 1.00 95.88 96 LYS A O 1
ATOM 726 N N . ALA A 1 97 ? 1.363 2.838 10.282 1.00 95.19 97 ALA A N 1
ATOM 727 C CA . ALA A 1 97 ? 0.383 3.070 11.342 1.00 95.19 97 ALA A CA 1
ATOM 728 C C . ALA A 1 97 ? -1.067 2.872 10.860 1.00 95.19 97 ALA A C 1
ATOM 730 O O . ALA A 1 97 ? -1.851 2.204 11.531 1.00 95.19 97 ALA A O 1
ATOM 731 N N . TYR A 1 98 ? -1.408 3.352 9.659 1.00 96.94 98 TYR A N 1
ATOM 732 C CA . TYR A 1 98 ? -2.730 3.125 9.071 1.00 96.94 98 TYR A CA 1
ATOM 733 C C . TYR A 1 98 ? -3.016 1.629 8.844 1.00 96.94 98 TYR A C 1
ATOM 735 O O . TYR A 1 98 ? -4.100 1.139 9.164 1.00 96.94 98 TYR A O 1
ATOM 743 N N . VAL A 1 99 ? -2.028 0.882 8.344 1.00 97.75 99 VAL A N 1
ATOM 744 C CA . VAL A 1 99 ? -2.104 -0.575 8.153 1.00 97.75 99 VAL A CA 1
ATOM 745 C C . VAL A 1 99 ? -2.287 -1.300 9.483 1.00 97.75 99 VAL A C 1
ATOM 747 O O . VAL A 1 99 ? -3.173 -2.152 9.588 1.00 97.75 99 VAL A O 1
ATOM 750 N N . ALA A 1 100 ? -1.506 -0.944 10.504 1.00 97.19 100 ALA A N 1
ATOM 751 C CA . ALA A 1 100 ? -1.609 -1.519 11.839 1.00 97.19 100 ALA A CA 1
ATOM 752 C C . ALA A 1 100 ? -3.009 -1.313 12.437 1.00 97.19 100 ALA A C 1
ATOM 754 O O . ALA A 1 100 ? -3.621 -2.271 12.915 1.00 97.19 100 ALA A O 1
ATOM 755 N N . ASP A 1 101 ? -3.567 -0.104 12.329 1.00 97.31 101 ASP A N 1
ATOM 756 C CA . ASP A 1 101 ? -4.913 0.212 12.813 1.00 97.31 101 ASP A CA 1
ATOM 757 C C . ASP A 1 101 ? -6.008 -0.586 12.093 1.00 97.31 101 ASP A C 1
ATOM 759 O O . ASP A 1 101 ? -6.934 -1.103 12.731 1.00 97.31 101 ASP A O 1
ATOM 763 N N . LEU A 1 102 ? -5.916 -0.715 10.765 1.00 97.88 102 LEU A N 1
ATOM 764 C CA . LEU A 1 102 ? -6.857 -1.519 9.984 1.00 97.88 102 LEU A CA 1
ATOM 765 C C . LEU A 1 102 ? -6.753 -3.008 10.336 1.00 97.88 102 LEU A C 1
ATOM 767 O O . LEU A 1 102 ? -7.781 -3.662 10.524 1.00 97.88 102 LEU A O 1
ATOM 771 N N . LYS A 1 103 ? -5.535 -3.543 10.483 1.00 97.50 103 LYS A N 1
ATOM 772 C CA . LYS A 1 103 ? -5.304 -4.938 10.888 1.00 97.50 103 LYS A CA 1
ATOM 773 C C . LYS A 1 103 ? -5.812 -5.216 12.290 1.00 97.50 103 LYS A C 1
ATOM 775 O O . LYS A 1 103 ? -6.479 -6.228 12.499 1.00 97.50 103 LYS A O 1
ATOM 780 N N . ASN A 1 104 ? -5.540 -4.328 13.240 1.00 97.00 104 ASN A N 1
ATOM 781 C CA . ASN A 1 104 ? -6.046 -4.447 14.601 1.00 97.00 104 ASN A CA 1
ATOM 782 C C . ASN A 1 104 ? -7.581 -4.455 14.611 1.00 97.00 104 ASN A C 1
ATOM 784 O O . ASN A 1 104 ? -8.202 -5.346 15.191 1.00 97.00 104 ASN A O 1
ATOM 788 N N . TRP A 1 105 ? -8.209 -3.531 13.880 1.00 97.56 105 TRP A N 1
ATOM 789 C CA . TRP A 1 105 ? -9.662 -3.510 13.740 1.00 97.56 105 TRP A CA 1
ATOM 790 C C . TRP A 1 105 ? -10.217 -4.791 13.094 1.00 97.56 105 TRP A C 1
ATOM 792 O O . TRP A 1 105 ? -11.202 -5.335 13.599 1.00 97.56 105 TRP A O 1
ATOM 802 N N . MET A 1 106 ? -9.587 -5.316 12.035 1.00 97.25 106 MET A N 1
ATOM 803 C CA . MET A 1 106 ? -9.991 -6.590 11.426 1.00 97.25 106 MET A CA 1
ATOM 804 C C . MET A 1 106 ? -9.868 -7.754 12.412 1.00 97.25 106 MET A C 1
ATOM 806 O O . MET A 1 106 ? -10.805 -8.535 12.527 1.00 97.25 106 MET A O 1
ATOM 810 N N . LYS A 1 107 ? -8.765 -7.846 13.168 1.00 95.06 107 LYS A N 1
ATOM 811 C CA . LYS A 1 107 ? -8.539 -8.896 14.178 1.00 95.06 107 LYS A CA 1
ATOM 812 C C . LYS A 1 107 ? -9.607 -8.872 15.272 1.00 95.06 107 LYS A C 1
ATOM 814 O O . LYS A 1 107 ? -10.185 -9.912 15.578 1.00 95.06 107 LYS A O 1
ATOM 819 N N . VAL A 1 108 ? -9.940 -7.688 15.797 1.00 95.81 108 VAL A N 1
ATOM 820 C CA . VAL A 1 108 ? -11.029 -7.511 16.780 1.00 95.81 108 VAL A CA 1
ATOM 821 C C . VAL A 1 108 ? -12.376 -7.988 16.218 1.00 95.81 108 VAL A C 1
ATOM 823 O O . VAL A 1 108 ? -13.193 -8.545 16.951 1.00 95.81 108 VAL A O 1
ATOM 826 N N . ASN A 1 109 ? -12.596 -7.832 14.910 1.00 94.12 109 ASN A N 1
ATOM 827 C CA . ASN A 1 109 ? -13.815 -8.259 14.220 1.00 94.12 109 ASN A CA 1
ATOM 828 C C . ASN A 1 109 ? -13.695 -9.632 13.530 1.00 94.12 109 ASN A C 1
ATOM 830 O O . ASN A 1 109 ? -14.642 -10.056 12.867 1.00 94.12 109 ASN A O 1
ATOM 834 N N . GLY A 1 110 ? -12.588 -10.362 13.714 1.00 85.81 110 GLY A N 1
ATOM 835 C CA . GLY A 1 110 ? -12.219 -11.529 12.900 1.00 85.81 110 GLY A CA 1
ATOM 836 C C . GLY A 1 110 ? -13.201 -12.703 12.969 1.00 85.81 110 GLY A C 1
ATOM 837 O O . GLY A 1 110 ? -13.253 -13.528 12.067 1.00 85.81 110 GLY A O 1
ATOM 838 N N . LYS A 1 111 ? -14.053 -12.753 14.002 1.00 88.44 111 LYS A N 1
ATOM 839 C CA . LYS A 1 111 ? -15.148 -13.738 14.107 1.00 88.44 111 LYS A CA 1
ATOM 840 C C . LYS A 1 111 ? -16.285 -13.505 13.104 1.00 88.44 111 LYS A C 1
ATOM 842 O O . LYS A 1 111 ? -17.094 -14.400 12.895 1.00 88.44 111 LYS A O 1
ATOM 847 N N . LYS A 1 112 ? -16.396 -12.294 12.554 1.00 90.88 112 LYS A N 1
ATOM 848 C CA . LYS A 1 112 ? -17.473 -11.862 11.645 1.00 90.88 112 LYS A CA 1
ATOM 849 C C . LYS A 1 112 ? -16.946 -11.342 10.308 1.00 90.88 112 LYS A C 1
ATOM 851 O O . LYS A 1 112 ? -17.741 -11.016 9.433 1.00 90.88 112 LYS A O 1
ATOM 856 N N . LEU A 1 113 ? -15.630 -11.207 10.174 1.00 93.44 113 LEU A N 1
ATOM 857 C CA . LEU A 1 113 ? -14.979 -10.539 9.061 1.00 93.44 113 LEU A CA 1
ATOM 858 C C . LEU A 1 113 ? -13.731 -11.321 8.665 1.00 93.44 113 LEU A C 1
ATOM 860 O O . LEU A 1 113 ? -12.862 -11.571 9.498 1.00 93.44 113 LEU A O 1
ATOM 864 N N . ARG A 1 114 ? -13.624 -11.667 7.382 1.00 94.44 114 ARG A N 1
ATOM 865 C CA . ARG A 1 114 ? -12.398 -12.239 6.829 1.00 94.44 114 ARG A CA 1
ATOM 866 C C . ARG A 1 114 ? -11.271 -11.209 6.904 1.00 94.44 114 ARG A C 1
ATOM 868 O O . ARG A 1 114 ? -11.451 -10.063 6.497 1.00 94.44 114 ARG A O 1
ATOM 875 N N . ILE A 1 115 ? -10.111 -11.621 7.409 1.00 94.88 115 ILE A N 1
ATOM 876 C CA . ILE A 1 115 ? -8.914 -10.776 7.437 1.00 94.88 115 ILE A CA 1
ATOM 877 C C . ILE A 1 115 ? -8.363 -10.696 6.011 1.00 94.88 115 ILE A C 1
ATOM 879 O O . ILE A 1 115 ? -8.045 -11.722 5.409 1.00 94.88 115 ILE A O 1
ATOM 883 N N . LEU A 1 116 ? -8.303 -9.482 5.464 1.00 96.88 116 LEU A N 1
ATOM 884 C CA . LEU A 1 116 ? -7.770 -9.215 4.131 1.00 96.88 116 LEU A CA 1
ATOM 885 C C . LEU A 1 116 ? -6.296 -8.791 4.218 1.00 96.88 116 LEU A C 1
ATOM 887 O O . LEU A 1 116 ? -5.978 -7.940 5.053 1.00 96.88 116 LEU A O 1
ATOM 891 N N . PRO A 1 117 ? -5.419 -9.300 3.337 1.00 97.25 117 PRO A N 1
ATOM 892 C CA . PRO A 1 117 ? -4.084 -8.748 3.136 1.00 97.25 117 PRO A CA 1
ATOM 893 C C . PRO A 1 117 ? -4.142 -7.262 2.766 1.00 97.25 117 PRO A C 1
ATOM 895 O O . PRO A 1 117 ? -4.978 -6.847 1.953 1.00 97.25 117 PRO A O 1
ATOM 898 N N . LEU A 1 118 ? -3.244 -6.462 3.341 1.00 98.25 118 LEU A N 1
ATOM 899 C CA . LEU A 1 118 ? -3.133 -5.030 3.053 1.00 98.25 118 LEU A CA 1
ATOM 900 C C . LEU A 1 118 ? -1.885 -4.746 2.214 1.00 98.25 118 LEU A C 1
ATOM 902 O O . LEU A 1 118 ? -0.785 -5.168 2.558 1.00 98.25 118 LEU A O 1
ATOM 906 N N . ALA A 1 119 ? -2.052 -4.013 1.119 1.00 98.12 119 ALA A N 1
ATOM 907 C CA . ALA A 1 119 ? -1.032 -3.780 0.110 1.00 98.12 119 ALA A CA 1
ATOM 908 C C . ALA A 1 119 ? -0.665 -2.302 -0.028 1.00 98.12 119 ALA A C 1
ATOM 910 O O . ALA A 1 119 ? -1.511 -1.421 0.128 1.00 98.12 119 ALA A O 1
ATOM 911 N N . TYR A 1 120 ? 0.584 -2.032 -0.398 1.00 97.62 120 TYR A N 1
ATOM 912 C CA . TYR A 1 120 ? 1.039 -0.711 -0.830 1.00 97.62 120 TYR A CA 1
ATOM 913 C C . TYR A 1 120 ? 1.412 -0.747 -2.309 1.00 97.62 120 TYR A C 1
ATOM 915 O O . TYR A 1 120 ? 2.141 -1.646 -2.719 1.00 97.62 120 TYR A O 1
ATOM 923 N N . ALA A 1 121 ? 0.952 0.234 -3.085 1.00 96.81 121 ALA A N 1
ATOM 924 C CA . ALA A 1 121 ? 1.334 0.403 -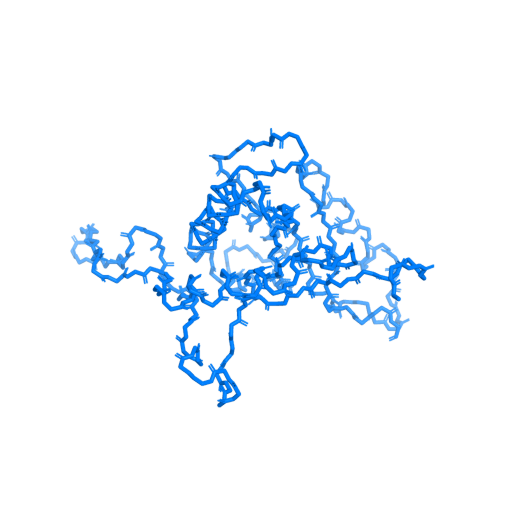4.483 1.00 96.81 121 ALA A CA 1
ATOM 925 C C . ALA A 1 121 ? 2.415 1.486 -4.607 1.00 96.81 121 ALA A C 1
ATOM 927 O O . ALA A 1 121 ? 2.200 2.658 -4.292 1.00 96.81 121 ALA A O 1
ATOM 928 N N . ALA A 1 122 ? 3.613 1.081 -5.009 1.00 96.44 122 ALA A N 1
ATOM 929 C CA . ALA A 1 122 ? 4.787 1.925 -5.120 1.00 96.44 122 ALA A CA 1
ATOM 930 C C . ALA A 1 122 ? 4.979 2.412 -6.554 1.00 96.44 122 ALA A C 1
ATOM 932 O O . ALA A 1 122 ? 4.928 1.618 -7.485 1.00 96.44 122 ALA A O 1
ATOM 933 N N . ALA A 1 123 ? 5.320 3.690 -6.715 1.00 94.94 123 ALA A N 1
ATOM 934 C CA . ALA A 1 123 ? 5.885 4.167 -7.970 1.00 94.94 123 ALA A CA 1
ATOM 935 C C . ALA A 1 123 ? 7.255 3.510 -8.179 1.00 94.94 123 ALA A C 1
ATOM 937 O O . ALA A 1 123 ? 8.049 3.438 -7.225 1.00 94.94 123 ALA A O 1
ATOM 938 N N . ASP A 1 124 ? 7.532 3.093 -9.411 1.00 93.25 124 ASP A N 1
ATOM 939 C CA . ASP A 1 124 ? 8.882 2.810 -9.886 1.00 93.25 124 ASP A CA 1
ATOM 940 C C . ASP A 1 124 ? 9.637 4.138 -10.070 1.00 93.25 124 ASP A C 1
ATOM 942 O O . ASP A 1 124 ? 9.612 4.784 -11.113 1.00 93.25 124 ASP A O 1
ATOM 946 N N . SER A 1 125 ? 10.219 4.620 -8.974 1.00 92.75 125 SER A N 1
ATOM 947 C CA . SER A 1 125 ? 10.822 5.950 -8.867 1.00 92.75 125 SER A CA 1
ATOM 948 C C . SER A 1 125 ? 12.136 5.897 -8.103 1.00 92.75 125 SER A C 1
ATOM 950 O O . SER A 1 125 ? 12.445 4.891 -7.463 1.00 92.75 125 SER A O 1
ATOM 952 N N . SER A 1 126 ? 12.870 7.003 -8.123 1.00 93.44 126 SER A N 1
ATOM 953 C CA . SER A 1 126 ? 14.079 7.245 -7.337 1.00 93.44 126 SER A CA 1
ATOM 954 C C . SER A 1 126 ? 14.100 8.705 -6.868 1.00 93.44 126 SER A C 1
ATOM 956 O O . SER A 1 126 ? 13.177 9.460 -7.176 1.00 93.44 126 SER A O 1
ATOM 958 N 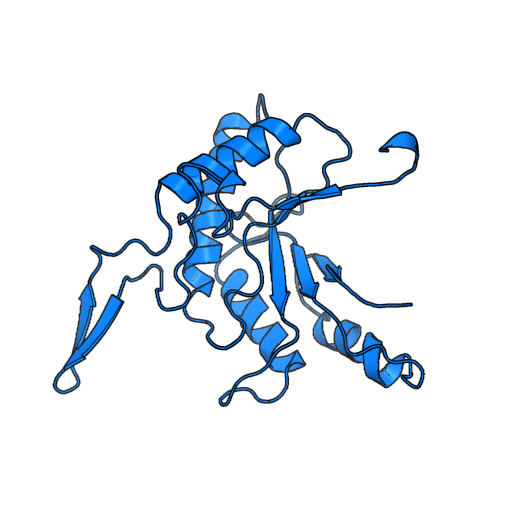N . ASN A 1 127 ? 15.103 9.116 -6.088 1.00 91.88 127 ASN A N 1
ATOM 959 C CA . ASN A 1 127 ? 15.261 10.520 -5.697 1.00 91.88 127 ASN A CA 1
ATOM 960 C C . ASN A 1 127 ? 16.734 10.952 -5.692 1.00 91.88 127 ASN A C 1
ATOM 962 O O . ASN A 1 127 ? 17.636 10.164 -5.954 1.00 91.88 127 ASN A O 1
ATOM 966 N N . ASN A 1 128 ? 16.999 12.213 -5.346 1.00 91.31 128 ASN A N 1
ATOM 967 C CA . ASN A 1 128 ? 18.354 12.775 -5.343 1.00 91.31 128 ASN A CA 1
ATOM 968 C C . ASN A 1 128 ? 19.320 12.164 -4.307 1.00 91.31 128 ASN A C 1
ATOM 970 O O . ASN A 1 128 ? 20.502 12.494 -4.316 1.00 91.31 128 ASN A O 1
ATOM 974 N N . LYS A 1 129 ? 18.832 11.344 -3.370 1.00 92.94 129 LYS A N 1
ATOM 975 C CA . LYS A 1 129 ? 19.665 10.644 -2.378 1.00 92.94 129 LYS A CA 1
ATOM 976 C C . LYS A 1 129 ? 19.931 9.197 -2.775 1.00 92.94 129 LYS A C 1
ATOM 978 O O . LYS A 1 129 ? 20.942 8.638 -2.366 1.00 92.94 129 LYS A O 1
ATOM 983 N N . VAL A 1 130 ? 19.005 8.594 -3.514 1.00 95.00 130 VAL A N 1
ATOM 984 C CA . VAL A 1 130 ? 19.053 7.208 -3.974 1.00 95.00 130 VAL A CA 1
ATOM 985 C C . VAL A 1 130 ? 18.588 7.219 -5.419 1.00 95.00 130 VAL A C 1
ATOM 987 O O . VAL A 1 130 ? 17.391 7.157 -5.684 1.00 95.00 130 VAL A O 1
ATOM 990 N N . GLU A 1 131 ? 19.537 7.374 -6.341 1.00 94.25 131 GLU A N 1
ATOM 991 C CA . GLU A 1 131 ? 19.252 7.569 -7.769 1.00 94.25 131 GLU A CA 1
ATOM 992 C C . GLU A 1 131 ? 18.817 6.271 -8.463 1.00 94.25 131 GLU A C 1
ATOM 994 O O . GLU A 1 131 ? 18.063 6.305 -9.437 1.00 94.25 131 GLU A O 1
ATOM 999 N N . ASN A 1 132 ? 19.251 5.121 -7.940 1.00 94.00 132 ASN A N 1
ATOM 1000 C CA . ASN A 1 132 ? 18.822 3.814 -8.411 1.00 94.00 132 ASN A CA 1
ATOM 1001 C C . ASN A 1 132 ? 17.435 3.475 -7.837 1.00 94.00 132 ASN A C 1
ATOM 1003 O O . ASN A 1 132 ? 17.243 3.392 -6.624 1.00 94.00 132 ASN A O 1
ATOM 1007 N N . ALA A 1 133 ? 16.461 3.266 -8.718 1.00 92.75 133 ALA A N 1
ATOM 1008 C CA . ALA A 1 133 ? 15.090 2.950 -8.329 1.00 92.75 133 ALA A CA 1
ATOM 1009 C C . ALA A 1 133 ? 14.941 1.588 -7.631 1.00 92.75 133 ALA A C 1
ATOM 1011 O O . ALA A 1 133 ? 14.097 1.452 -6.747 1.00 92.75 133 ALA A O 1
ATOM 1012 N N . ASP A 1 134 ? 15.762 0.596 -7.981 1.00 93.56 134 ASP A N 1
ATOM 1013 C CA . ASP A 1 134 ? 15.723 -0.733 -7.365 1.00 93.56 134 ASP A CA 1
ATOM 1014 C C . ASP A 1 134 ? 16.180 -0.638 -5.901 1.00 93.56 134 ASP A C 1
ATOM 1016 O O . ASP A 1 134 ? 15.495 -1.127 -5.002 1.00 93.56 134 ASP A O 1
ATOM 1020 N N . ASP A 1 135 ? 17.269 0.094 -5.639 1.00 94.81 135 ASP A N 1
ATOM 1021 C CA . ASP A 1 135 ? 17.718 0.398 -4.274 1.00 94.81 135 ASP A CA 1
ATOM 1022 C C . ASP A 1 135 ? 16.650 1.194 -3.511 1.00 94.81 135 ASP A C 1
ATOM 1024 O O . ASP A 1 135 ? 16.380 0.951 -2.331 1.00 94.81 135 ASP A O 1
ATOM 1028 N N . TYR A 1 136 ? 15.981 2.128 -4.192 1.00 96.25 136 TYR A N 1
ATOM 1029 C CA . TYR A 1 136 ? 14.908 2.903 -3.584 1.00 96.25 136 TYR A CA 1
ATOM 1030 C C . TYR A 1 136 ? 13.681 2.040 -3.245 1.00 96.25 136 TYR A C 1
ATOM 1032 O O . TYR A 1 136 ? 13.050 2.265 -2.209 1.00 96.25 136 TYR A O 1
ATOM 1040 N N . HIS A 1 137 ? 13.368 1.006 -4.035 1.00 95.88 137 HIS A N 1
ATOM 1041 C CA . HIS A 1 137 ? 12.368 -0.006 -3.683 1.00 95.88 137 HIS A CA 1
ATOM 1042 C C . HIS A 1 137 ? 12.748 -0.771 -2.416 1.00 95.88 137 HIS A C 1
ATOM 1044 O O . HIS A 1 137 ? 11.911 -0.885 -1.517 1.00 95.88 137 HIS A O 1
ATOM 1050 N N . VAL A 1 138 ? 14.001 -1.220 -2.288 1.00 95.12 138 VAL A N 1
ATOM 1051 C CA . VAL A 1 138 ? 14.476 -1.909 -1.075 1.00 95.12 138 VAL A CA 1
ATOM 1052 C C . VAL A 1 138 ? 14.281 -1.027 0.159 1.00 95.12 138 VAL A C 1
ATOM 1054 O O . VAL A 1 138 ? 13.743 -1.482 1.169 1.00 95.12 138 VAL A O 1
ATOM 1057 N N . ILE A 1 139 ? 14.632 0.258 0.077 1.00 95.31 139 ILE A N 1
ATOM 1058 C CA . ILE A 1 139 ? 14.482 1.185 1.206 1.00 95.31 139 ILE A CA 1
ATOM 1059 C C . ILE A 1 139 ? 13.000 1.469 1.509 1.00 95.31 139 ILE A C 1
ATOM 1061 O O . ILE A 1 139 ? 12.611 1.487 2.681 1.00 95.31 139 ILE A O 1
ATOM 1065 N N . LYS A 1 140 ? 12.146 1.640 0.486 1.00 96.56 140 LYS A N 1
ATOM 1066 C CA . LYS A 1 140 ? 10.683 1.751 0.664 1.00 96.56 140 LYS A CA 1
ATOM 1067 C C . LYS A 1 140 ? 10.147 0.541 1.436 1.00 96.56 140 LYS A C 1
ATOM 1069 O O . LYS A 1 140 ? 9.411 0.711 2.405 1.00 96.56 140 LYS A O 1
ATOM 1074 N N . VAL A 1 141 ? 10.535 -0.670 1.035 1.00 96.44 141 VAL A N 1
ATOM 1075 C CA . VAL A 1 141 ? 10.119 -1.922 1.683 1.00 96.44 141 VAL A CA 1
ATOM 1076 C C . VAL A 1 141 ? 10.624 -1.985 3.123 1.00 96.44 141 VAL A C 1
ATOM 1078 O O . VAL A 1 141 ? 9.835 -2.249 4.026 1.00 96.44 141 VAL A O 1
ATOM 1081 N N . GLN A 1 142 ? 11.893 -1.660 3.378 1.00 93.94 142 GLN A N 1
ATOM 1082 C CA . GLN A 1 142 ? 12.431 -1.601 4.740 1.00 93.94 142 GLN A CA 1
ATOM 1083 C C . GLN A 1 142 ? 11.627 -0.645 5.630 1.00 93.94 142 GLN A C 1
ATOM 1085 O O . GLN A 1 142 ? 11.247 -1.023 6.735 1.00 93.94 142 GLN A O 1
ATOM 1090 N N . GLY A 1 143 ? 11.302 0.558 5.148 1.00 93.94 143 GLY A N 1
ATOM 1091 C CA . GLY A 1 143 ? 10.490 1.524 5.898 1.00 93.94 143 GLY A CA 1
ATOM 1092 C C . GLY A 1 143 ? 9.056 1.054 6.172 1.00 93.94 143 GLY A C 1
ATOM 1093 O O . GLY A 1 143 ? 8.478 1.408 7.198 1.00 93.94 143 GLY A O 1
ATOM 1094 N N . LEU A 1 144 ? 8.486 0.242 5.279 1.00 96.88 144 LEU A N 1
ATOM 1095 C CA . LEU A 1 144 ? 7.136 -0.309 5.416 1.00 96.88 144 LEU A CA 1
ATOM 1096 C C . LEU A 1 144 ? 7.074 -1.561 6.306 1.00 96.88 144 LEU A C 1
ATOM 1098 O O . LEU A 1 144 ? 6.010 -1.852 6.858 1.00 96.88 144 LEU A O 1
ATOM 1102 N N . LEU A 1 145 ? 8.178 -2.301 6.448 1.00 95.62 145 LEU A N 1
ATOM 1103 C CA . LEU A 1 145 ? 8.223 -3.609 7.119 1.00 95.62 145 LEU A CA 1
ATOM 1104 C C . LEU A 1 145 ? 8.999 -3.637 8.439 1.00 95.62 145 LEU A C 1
ATOM 1106 O O . LEU A 1 145 ? 8.831 -4.572 9.222 1.00 95.62 145 LEU A O 1
ATOM 1110 N N . CYS A 1 146 ? 9.880 -2.666 8.692 1.00 92.38 146 CYS A N 1
ATOM 1111 C CA . CYS A 1 146 ? 10.794 -2.729 9.832 1.00 92.38 146 CYS A CA 1
ATOM 1112 C C . CYS A 1 146 ? 10.052 -2.813 11.170 1.00 92.38 146 CYS A C 1
ATOM 1114 O O . CYS A 1 146 ? 9.015 -2.183 11.358 1.00 92.38 146 CYS A O 1
ATOM 1116 N N . GLY A 1 147 ? 10.595 -3.569 12.128 1.00 92.94 147 GLY A N 1
ATOM 1117 C CA . GLY A 1 147 ? 10.027 -3.672 13.476 1.00 92.94 147 GLY A CA 1
ATOM 1118 C C . GLY A 1 147 ? 8.672 -4.383 13.546 1.00 92.94 147 GLY A C 1
ATOM 1119 O O . GLY A 1 147 ? 7.921 -4.133 14.479 1.00 92.94 147 GLY A O 1
ATOM 1120 N N . ASP A 1 148 ? 8.342 -5.220 12.563 1.00 95.56 148 ASP A N 1
ATOM 1121 C CA . ASP A 1 148 ? 7.173 -6.099 12.586 1.00 95.56 148 ASP A CA 1
ATOM 1122 C C . ASP A 1 148 ? 7.597 -7.571 12.422 1.00 95.56 148 ASP A C 1
ATOM 1124 O O . ASP A 1 148 ? 8.760 -7.882 12.152 1.00 95.56 148 ASP A O 1
ATOM 1128 N N . ARG A 1 149 ? 6.654 -8.493 12.610 1.00 94.19 149 ARG A N 1
ATOM 1129 C CA . ARG A 1 149 ? 6.831 -9.936 12.457 1.00 94.19 149 ARG A CA 1
ATOM 1130 C C . ARG A 1 149 ? 5.709 -10.539 11.623 1.00 94.19 149 ARG A C 1
ATOM 1132 O O . ARG A 1 149 ? 4.573 -10.069 11.654 1.00 94.19 149 ARG A O 1
ATOM 1139 N N . MET A 1 150 ? 6.024 -11.633 10.941 1.00 93.75 150 MET A N 1
ATOM 1140 C CA . MET A 1 150 ? 5.032 -12.445 10.248 1.00 93.75 150 MET A CA 1
ATOM 1141 C C . MET A 1 150 ? 4.437 -13.488 11.200 1.00 93.75 150 MET A C 1
ATOM 1143 O O . MET A 1 150 ? 5.168 -14.169 11.920 1.00 93.75 150 MET A O 1
ATOM 1147 N N . VAL A 1 151 ? 3.113 -13.617 11.200 1.00 92.56 151 VAL A N 1
ATOM 1148 C CA . VAL A 1 151 ? 2.351 -14.640 11.926 1.00 92.56 151 VAL A CA 1
ATOM 1149 C C . VAL A 1 151 ? 1.336 -15.227 10.953 1.00 92.56 151 VAL A C 1
ATOM 1151 O O . VAL A 1 151 ? 0.591 -14.481 10.323 1.00 92.56 151 VAL A O 1
ATOM 1154 N N . ASP A 1 152 ? 1.341 -16.551 10.798 1.00 90.06 152 ASP A N 1
ATOM 1155 C CA . ASP A 1 152 ? 0.416 -17.287 9.922 1.00 90.06 152 ASP A CA 1
ATOM 1156 C C . ASP A 1 152 ? 0.362 -16.747 8.478 1.00 90.06 152 ASP A C 1
ATOM 1158 O O . ASP A 1 152 ? -0.696 -16.643 7.862 1.00 90.06 152 ASP A O 1
ATOM 1162 N N . GLY A 1 153 ? 1.527 -16.370 7.938 1.00 89.12 153 GLY A N 1
ATOM 1163 C CA . GLY A 1 153 ? 1.661 -15.866 6.568 1.00 89.12 153 GLY A CA 1
ATOM 1164 C C . GLY A 1 153 ? 1.247 -14.404 6.364 1.00 89.12 153 GLY A C 1
ATOM 1165 O O . GLY A 1 153 ? 1.191 -13.959 5.221 1.00 89.12 153 GLY A O 1
ATOM 1166 N N . MET A 1 154 ? 0.972 -13.646 7.433 1.00 92.69 154 MET A N 1
ATOM 1167 C CA . MET A 1 154 ? 0.653 -12.214 7.364 1.00 92.69 154 MET A CA 1
ATOM 1168 C C . MET A 1 154 ? 1.500 -11.396 8.336 1.00 92.69 154 MET A C 1
ATOM 1170 O O . MET A 1 154 ? 1.817 -11.832 9.443 1.00 92.69 154 MET A O 1
ATOM 1174 N N . MET A 1 155 ? 1.835 -10.171 7.948 1.00 96.88 155 MET A N 1
ATOM 1175 C CA . MET A 1 155 ? 2.500 -9.212 8.829 1.00 96.88 155 MET A CA 1
ATOM 1176 C C . MET A 1 155 ? 1.535 -8.756 9.936 1.00 96.88 155 MET A C 1
ATOM 1178 O O . MET A 1 155 ? 0.318 -8.690 9.717 1.00 96.88 155 MET A O 1
ATOM 1182 N N . THR A 1 156 ? 2.015 -8.449 11.145 1.00 95.69 156 THR A N 1
ATOM 1183 C CA . THR A 1 156 ? 1.100 -8.084 12.240 1.00 95.69 156 THR A CA 1
ATOM 1184 C C . THR A 1 156 ? 0.678 -6.618 12.241 1.00 95.69 156 THR A C 1
ATOM 1186 O O . THR A 1 156 ? -0.473 -6.347 12.605 1.00 95.69 156 THR A O 1
ATOM 1189 N N . GLU A 1 157 ? 1.551 -5.727 11.772 1.00 96.19 157 GLU A N 1
ATOM 1190 C CA . GLU A 1 157 ? 1.423 -4.260 11.782 1.00 96.19 157 GLU A CA 1
ATOM 1191 C C . GLU A 1 157 ? 1.839 -3.598 10.451 1.00 96.19 157 GLU A C 1
ATOM 1193 O O . GLU A 1 157 ? 1.500 -2.448 10.193 1.00 96.19 157 GLU A O 1
ATOM 1198 N N . SER A 1 158 ? 2.559 -4.316 9.595 1.00 97.81 158 SER A N 1
ATOM 1199 C CA . SER A 1 158 ? 3.073 -3.873 8.299 1.00 97.81 158 SER A CA 1
ATOM 1200 C C . SER A 1 158 ? 2.240 -4.402 7.138 1.00 97.81 158 SER A C 1
ATOM 1202 O O . SER A 1 158 ? 1.333 -5.210 7.323 1.00 97.81 158 SER A O 1
ATOM 1204 N N . ILE A 1 159 ? 2.513 -3.929 5.923 1.00 98.12 159 ILE A N 1
ATOM 1205 C CA . ILE A 1 159 ? 1.855 -4.423 4.704 1.00 98.12 159 ILE A CA 1
ATOM 1206 C C . ILE A 1 159 ? 2.164 -5.906 4.449 1.00 98.12 159 ILE A C 1
ATOM 1208 O O . ILE A 1 159 ? 3.210 -6.404 4.848 1.00 98.12 159 ILE A O 1
ATOM 1212 N N . ASP A 1 160 ? 1.264 -6.597 3.754 1.00 98.12 160 ASP A N 1
ATOM 1213 C CA . ASP A 1 160 ? 1.409 -8.000 3.339 1.00 98.12 160 ASP A CA 1
ATOM 1214 C C . ASP A 1 160 ? 1.846 -8.147 1.878 1.00 98.12 160 ASP A C 1
ATOM 1216 O O . ASP A 1 160 ? 2.343 -9.200 1.480 1.00 98.12 160 ASP A O 1
ATOM 1220 N N . ILE A 1 161 ? 1.613 -7.115 1.061 1.00 97.75 161 ILE A N 1
ATOM 1221 C CA . ILE A 1 161 ? 1.908 -7.127 -0.373 1.00 97.75 161 ILE A CA 1
ATOM 1222 C C . ILE A 1 161 ? 2.535 -5.787 -0.764 1.00 97.75 161 ILE A C 1
ATOM 1224 O O . ILE A 1 161 ? 1.966 -4.720 -0.520 1.00 97.75 161 ILE A O 1
ATOM 1228 N N . TYR A 1 162 ? 3.702 -5.844 -1.394 1.00 97.75 162 TYR A N 1
ATOM 1229 C CA . TYR A 1 162 ? 4.357 -4.702 -2.008 1.00 97.75 162 TYR A CA 1
ATOM 12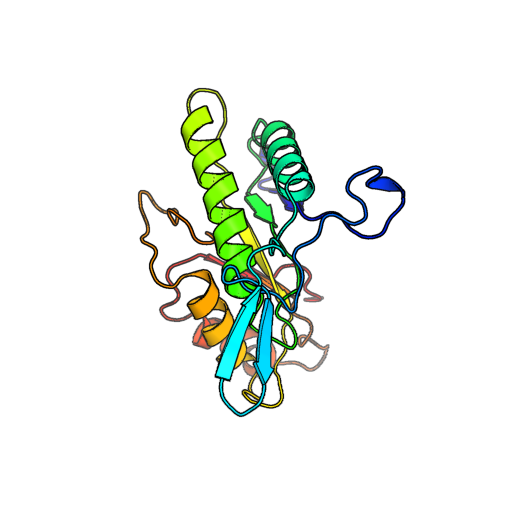30 C C . TYR A 1 162 ? 4.121 -4.752 -3.510 1.00 97.75 162 TYR A C 1
ATOM 1232 O O . TYR A 1 162 ? 4.573 -5.670 -4.191 1.00 97.75 162 TYR A O 1
ATOM 1240 N N . MET A 1 163 ? 3.381 -3.785 -4.032 1.00 96.94 163 MET A N 1
ATOM 1241 C CA . MET A 1 163 ? 3.089 -3.712 -5.452 1.00 96.94 163 MET A CA 1
ATOM 1242 C C . MET A 1 163 ? 3.923 -2.619 -6.112 1.00 96.94 163 MET A C 1
ATOM 1244 O O . MET A 1 163 ? 4.160 -1.578 -5.504 1.00 96.94 163 MET A O 1
ATOM 1248 N N . ILE A 1 164 ? 4.347 -2.840 -7.351 1.00 95.38 164 ILE A N 1
ATOM 1249 C CA . ILE A 1 164 ? 5.148 -1.895 -8.133 1.00 95.38 164 ILE A CA 1
ATOM 1250 C C . ILE A 1 164 ? 4.339 -1.467 -9.354 1.00 95.38 164 ILE A C 1
ATOM 1252 O O . ILE A 1 164 ? 3.852 -2.307 -10.115 1.00 95.38 164 ILE A O 1
ATOM 1256 N N . ASN A 1 165 ? 4.183 -0.160 -9.519 1.00 93.75 165 ASN A N 1
ATOM 1257 C CA . ASN A 1 165 ? 3.580 0.457 -10.688 1.00 93.75 165 ASN A CA 1
ATOM 1258 C C . ASN A 1 165 ? 4.680 0.557 -11.748 1.00 93.75 165 ASN A C 1
ATOM 1260 O O . ASN A 1 165 ? 5.533 1.441 -11.663 1.00 93.75 165 ASN A O 1
ATOM 1264 N N . GLU A 1 166 ? 4.693 -0.396 -12.679 1.00 88.69 166 GLU A N 1
ATOM 1265 C CA . GLU A 1 166 ? 5.838 -0.659 -13.551 1.00 88.69 166 GLU A CA 1
ATOM 1266 C C . GLU A 1 166 ? 5.551 -0.308 -15.016 1.00 88.69 166 GLU A C 1
ATOM 1268 O O . GLU A 1 166 ? 4.587 -0.792 -15.613 1.00 88.69 166 GLU A O 1
ATOM 1273 N N . TYR A 1 167 ? 6.409 0.523 -15.610 1.00 87.81 167 TYR A N 1
ATOM 1274 C CA . TYR A 1 167 ? 6.201 1.093 -16.947 1.00 87.81 167 TYR A CA 1
ATOM 1275 C C . TYR A 1 167 ? 7.448 1.079 -17.844 1.00 87.81 167 TYR A C 1
ATOM 1277 O O . TYR A 1 167 ? 7.441 1.728 -18.889 1.00 87.81 167 TYR A O 1
ATOM 1285 N N . ARG A 1 168 ? 8.524 0.374 -17.473 1.00 84.50 168 ARG A N 1
ATOM 1286 C CA . ARG A 1 168 ? 9.763 0.314 -18.268 1.00 84.50 168 ARG A CA 1
ATOM 1287 C C . ARG A 1 168 ? 9.695 -0.681 -19.418 1.00 84.50 168 ARG A C 1
ATOM 1289 O O . ARG A 1 168 ? 10.577 -0.652 -20.272 1.00 84.50 168 ARG A O 1
ATOM 1296 N N . TRP A 1 169 ? 8.686 -1.553 -19.450 1.00 86.69 169 TRP A N 1
ATOM 1297 C CA . TRP A 1 169 ? 8.461 -2.444 -20.585 1.00 86.69 169 TRP A CA 1
ATOM 1298 C C . TRP A 1 169 ? 8.001 -1.645 -21.812 1.00 86.69 169 TRP A C 1
ATOM 1300 O O . TRP A 1 169 ? 6.843 -1.245 -21.932 1.00 86.69 169 TRP A O 1
ATOM 1310 N N . CYS A 1 170 ? 8.933 -1.429 -22.734 1.00 84.88 170 CYS A N 1
ATOM 1311 C CA . CYS A 1 170 ? 8.719 -0.811 -24.036 1.00 84.88 170 CYS A CA 1
ATOM 1312 C C . CYS A 1 170 ? 8.909 -1.863 -25.148 1.00 84.88 170 CYS A C 1
ATOM 1314 O O . CYS A 1 170 ? 9.496 -2.913 -24.889 1.00 84.88 170 CYS A O 1
ATOM 1316 N N . PRO A 1 171 ? 8.453 -1.613 -26.392 1.00 87.38 171 PRO A N 1
ATOM 1317 C CA . PRO A 1 171 ? 8.495 -2.608 -27.472 1.00 87.38 171 PRO A CA 1
ATOM 1318 C C . PRO A 1 171 ? 9.859 -3.272 -27.729 1.00 87.38 171 PRO A C 1
ATOM 1320 O O . PRO A 1 171 ? 9.891 -4.441 -28.099 1.00 87.38 171 PRO A O 1
ATOM 1323 N N . ASP A 1 172 ? 10.965 -2.561 -27.489 1.00 88.62 172 ASP A N 1
ATOM 1324 C CA . ASP A 1 172 ? 12.329 -3.063 -27.712 1.00 88.62 172 ASP A CA 1
ATOM 1325 C C . ASP A 1 172 ? 13.025 -3.557 -26.426 1.00 88.62 172 ASP A C 1
ATOM 1327 O O . ASP A 1 172 ? 14.209 -3.891 -26.447 1.00 88.62 172 ASP A O 1
ATOM 1331 N N . SER A 1 173 ? 12.319 -3.594 -25.291 1.00 88.56 173 SER A N 1
ATOM 1332 C CA . SER A 1 173 ? 12.877 -4.040 -24.012 1.00 88.56 173 SER A CA 1
ATOM 1333 C C . SER A 1 173 ? 13.132 -5.546 -23.992 1.00 88.56 173 SER A C 1
ATOM 1335 O O . SER A 1 173 ? 12.315 -6.350 -24.439 1.00 88.56 173 SER A O 1
ATOM 1337 N N . THR A 1 174 ? 14.235 -5.957 -23.372 1.00 89.75 174 THR A N 1
ATOM 1338 C CA . THR A 1 174 ? 14.482 -7.366 -23.051 1.00 89.75 174 THR A CA 1
ATOM 1339 C C . THR A 1 174 ? 13.978 -7.728 -21.652 1.00 89.75 174 THR A C 1
ATOM 1341 O O . THR A 1 174 ? 13.873 -6.885 -20.756 1.00 89.75 174 THR A O 1
ATOM 1344 N N . PHE A 1 175 ? 13.742 -9.025 -21.412 1.00 88.62 175 PHE A N 1
ATOM 1345 C CA . PHE A 1 175 ? 13.412 -9.535 -20.073 1.00 88.62 175 PHE A CA 1
ATOM 1346 C C . PHE A 1 175 ? 14.446 -9.118 -19.017 1.00 88.62 175 PHE A C 1
ATOM 1348 O O . PHE A 1 175 ? 14.086 -8.811 -17.881 1.00 88.62 175 PHE A O 1
ATOM 1355 N N . THR A 1 176 ? 15.730 -9.097 -19.381 1.00 86.69 176 THR A N 1
ATOM 1356 C CA . THR A 1 176 ? 16.807 -8.717 -18.463 1.00 86.69 176 THR A CA 1
ATOM 1357 C C . THR A 1 176 ? 16.703 -7.252 -18.044 1.00 86.69 176 THR A C 1
ATOM 1359 O O . THR A 1 176 ? 16.861 -6.948 -16.864 1.00 86.69 176 THR A O 1
ATOM 1362 N N . GLU A 1 177 ? 16.407 -6.354 -18.984 1.00 83.38 177 GLU A N 1
ATOM 1363 C CA . GLU A 1 177 ? 16.332 -4.910 -18.730 1.00 83.38 177 GLU A CA 1
ATOM 1364 C C . GLU A 1 177 ? 15.092 -4.513 -17.926 1.00 83.38 177 GLU A C 1
ATOM 1366 O O . GLU A 1 177 ? 15.190 -3.662 -17.038 1.00 83.38 177 GLU A O 1
ATOM 1371 N N . ALA A 1 178 ? 13.945 -5.133 -18.219 1.00 83.44 178 ALA A N 1
ATOM 1372 C CA . ALA A 1 178 ? 12.668 -4.767 -17.613 1.00 83.44 178 ALA A CA 1
ATOM 1373 C C . ALA A 1 178 ? 12.305 -5.631 -16.395 1.00 83.44 178 ALA A C 1
ATOM 1375 O O . ALA A 1 178 ? 11.899 -5.101 -15.371 1.00 83.44 178 ALA A O 1
ATOM 1376 N N . CYS A 1 179 ? 12.468 -6.957 -16.453 1.00 86.44 179 CYS A N 1
ATOM 1377 C CA . CYS A 1 179 ? 11.900 -7.865 -15.446 1.00 86.44 179 CYS A CA 1
ATOM 1378 C C . CYS A 1 179 ? 12.932 -8.467 -14.485 1.00 86.44 179 CYS A C 1
ATOM 1380 O O . CYS A 1 179 ? 12.664 -8.556 -13.285 1.00 86.44 179 CYS A O 1
ATOM 1382 N N . LYS A 1 180 ? 14.109 -8.887 -14.975 1.00 91.75 180 LYS A N 1
ATOM 1383 C CA . LYS A 1 180 ? 15.106 -9.591 -14.147 1.00 91.75 180 LYS A CA 1
ATOM 1384 C C . LYS A 1 180 ? 15.539 -8.768 -12.931 1.00 91.75 180 LYS A C 1
ATOM 1386 O O . LYS A 1 180 ? 15.682 -9.322 -11.846 1.00 91.75 180 LYS A O 1
ATOM 1391 N N . ARG A 1 181 ? 15.668 -7.452 -13.091 1.00 89.81 181 ARG A N 1
ATOM 1392 C CA . ARG A 1 181 ? 16.009 -6.534 -11.997 1.00 89.81 181 ARG A CA 1
ATOM 1393 C C . ARG A 1 181 ? 15.036 -6.601 -10.815 1.00 89.81 181 ARG A C 1
ATOM 1395 O O . ARG A 1 181 ? 15.475 -6.557 -9.675 1.00 89.81 181 ARG A O 1
ATOM 1402 N N . TYR A 1 182 ? 13.733 -6.766 -11.067 1.00 91.56 182 TYR A N 1
ATOM 1403 C CA . TYR A 1 182 ? 12.731 -6.867 -10.004 1.00 91.56 182 TYR A CA 1
ATOM 1404 C C . TYR A 1 182 ? 12.812 -8.207 -9.284 1.00 91.56 182 TYR A C 1
ATOM 1406 O O . TYR A 1 182 ? 12.603 -8.257 -8.076 1.00 91.56 182 TYR A O 1
ATOM 1414 N N . ILE A 1 183 ? 13.161 -9.278 -10.006 1.00 92.25 183 ILE A N 1
ATOM 1415 C CA . ILE A 1 183 ? 13.443 -10.581 -9.396 1.00 92.25 183 ILE A CA 1
ATOM 1416 C C . ILE A 1 183 ? 14.645 -10.460 -8.464 1.00 92.25 183 ILE A C 1
ATOM 1418 O O . ILE A 1 183 ? 14.572 -10.925 -7.332 1.00 92.25 183 ILE A O 1
ATOM 1422 N N . ASP A 1 184 ? 15.721 -9.821 -8.926 1.00 93.31 184 ASP A N 1
ATOM 1423 C CA . ASP A 1 184 ? 16.945 -9.647 -8.143 1.00 93.31 184 ASP A CA 1
ATOM 1424 C C . ASP A 1 184 ? 16.699 -8.729 -6.925 1.00 93.31 184 ASP A C 1
ATOM 1426 O O . ASP A 1 184 ? 17.090 -9.075 -5.813 1.00 93.31 184 ASP A O 1
ATOM 1430 N N . MET A 1 185 ? 15.957 -7.628 -7.093 1.00 92.81 185 MET A N 1
ATOM 1431 C CA . MET A 1 185 ? 15.543 -6.722 -6.010 1.00 92.81 185 MET A CA 1
ATOM 1432 C C . MET A 1 185 ? 14.640 -7.406 -4.972 1.00 92.81 185 MET A C 1
ATOM 1434 O O . MET A 1 185 ? 14.767 -7.148 -3.776 1.00 92.81 185 MET A O 1
ATOM 1438 N N . ALA A 1 186 ? 13.746 -8.300 -5.403 1.00 93.75 186 ALA A N 1
ATOM 1439 C CA . ALA A 1 186 ? 12.818 -8.989 -4.511 1.00 93.75 186 ALA A CA 1
ATOM 1440 C C . ALA A 1 186 ? 13.468 -10.107 -3.677 1.00 93.75 186 ALA A C 1
ATOM 1442 O O . ALA A 1 186 ? 12.827 -10.636 -2.762 1.00 93.75 186 ALA A O 1
ATOM 1443 N N . GLN A 1 187 ? 14.722 -10.484 -3.956 1.00 93.38 187 GLN A N 1
ATOM 1444 C CA . GLN A 1 187 ? 15.406 -11.532 -3.200 1.00 93.38 187 GLN A CA 1
ATOM 1445 C C . GLN A 1 187 ? 15.538 -11.141 -1.724 1.00 93.38 187 GLN A C 1
ATOM 1447 O O . GLN A 1 187 ? 16.120 -10.120 -1.371 1.00 93.38 187 GLN A O 1
ATOM 1452 N N . GLY A 1 188 ? 14.997 -11.983 -0.841 1.00 89.06 188 GLY A N 1
ATOM 1453 C CA . GLY A 1 188 ? 15.042 -11.763 0.606 1.00 89.06 188 GLY A CA 1
ATOM 1454 C C . GLY A 1 188 ? 13.952 -10.839 1.159 1.00 89.06 188 GLY A C 1
ATOM 1455 O O . GLY A 1 188 ? 13.876 -10.681 2.378 1.00 89.06 188 GLY A O 1
ATOM 1456 N N . ILE A 1 189 ? 13.073 -10.275 0.320 1.00 92.88 189 ILE A N 1
ATOM 1457 C CA . ILE A 1 189 ? 11.863 -9.594 0.796 1.00 92.88 189 ILE A CA 1
ATOM 1458 C C . ILE A 1 189 ? 10.903 -10.643 1.373 1.00 92.88 189 ILE A C 1
ATOM 1460 O O . ILE A 1 189 ? 10.593 -11.647 0.737 1.00 92.88 189 ILE A O 1
ATOM 1464 N N . SER A 1 190 ? 10.437 -10.416 2.602 1.00 90.81 190 SER A N 1
ATOM 1465 C CA . SER A 1 190 ? 9.651 -11.389 3.374 1.00 90.81 190 SER A CA 1
ATOM 1466 C C . SER A 1 190 ? 8.159 -11.420 3.038 1.00 90.81 190 SER A C 1
ATOM 1468 O O . SER A 1 190 ? 7.430 -12.226 3.608 1.00 90.81 190 SER A O 1
ATOM 1470 N N . ILE A 1 191 ? 7.694 -10.545 2.149 1.00 96.00 191 ILE A N 1
ATOM 1471 C CA . ILE A 1 191 ? 6.289 -10.410 1.758 1.00 96.00 191 ILE A CA 1
ATOM 1472 C C . ILE A 1 191 ? 6.126 -10.584 0.249 1.00 96.00 191 ILE A C 1
ATOM 1474 O O . ILE A 1 191 ? 7.102 -10.563 -0.499 1.00 96.00 191 ILE A O 1
ATOM 1478 N N . VAL A 1 192 ? 4.883 -10.720 -0.213 1.00 95.50 192 VAL A N 1
ATOM 1479 C CA . VAL A 1 192 ? 4.595 -10.845 -1.646 1.00 95.50 192 VAL A CA 1
ATOM 1480 C C . VAL A 1 192 ? 4.988 -9.555 -2.367 1.00 95.50 192 VAL A C 1
ATOM 1482 O O . VAL A 1 192 ? 4.560 -8.470 -1.974 1.00 95.50 192 VAL A O 1
ATOM 1485 N N . VAL A 1 193 ? 5.756 -9.682 -3.450 1.00 95.69 193 VAL A N 1
ATOM 1486 C CA . VAL A 1 193 ? 6.032 -8.594 -4.395 1.00 95.69 193 VAL A CA 1
ATOM 1487 C C . VAL A 1 193 ? 5.254 -8.855 -5.681 1.00 95.69 193 VAL A C 1
ATOM 1489 O O . VAL A 1 193 ? 5.281 -9.967 -6.206 1.00 95.69 193 VAL A O 1
ATOM 1492 N N . ALA A 1 194 ? 4.539 -7.849 -6.175 1.00 94.19 194 ALA A N 1
ATOM 1493 C CA . ALA A 1 194 ? 3.709 -7.958 -7.372 1.00 94.19 194 ALA A CA 1
ATOM 1494 C C . ALA A 1 194 ? 3.803 -6.697 -8.238 1.00 94.19 194 ALA A C 1
ATOM 1496 O O . ALA A 1 194 ? 4.201 -5.634 -7.768 1.00 94.19 194 ALA A O 1
ATOM 1497 N N . PHE A 1 195 ? 3.375 -6.789 -9.494 1.00 92.00 195 PHE A N 1
ATOM 1498 C CA . PHE A 1 195 ? 3.107 -5.606 -10.310 1.00 92.00 195 PHE A CA 1
ATOM 1499 C C . PHE A 1 195 ? 1.652 -5.150 -10.118 1.00 92.00 195 PHE A C 1
ATOM 1501 O O . PHE A 1 195 ? 0.752 -5.982 -9.984 1.00 92.00 195 PHE A O 1
ATOM 1508 N N . ALA A 1 196 ? 1.427 -3.835 -10.051 1.00 80.38 196 ALA A N 1
ATOM 1509 C CA . ALA A 1 196 ? 0.099 -3.211 -9.996 1.00 80.38 196 ALA A CA 1
ATOM 1510 C C . ALA A 1 196 ? -0.278 -2.656 -11.389 1.00 80.38 196 ALA A C 1
ATOM 1512 O O . ALA A 1 196 ? -0.270 -3.482 -12.309 1.00 80.38 196 ALA A O 1
ATOM 1513 N N . PRO A 1 197 ? -0.633 -1.365 -11.640 1.00 76.31 197 PRO A N 1
ATOM 1514 C CA . PRO A 1 197 ? -0.756 -0.939 -13.021 1.00 76.31 197 PRO A CA 1
ATOM 1515 C C . PRO A 1 197 ? 0.609 -1.133 -13.678 1.00 76.31 197 PRO A C 1
ATOM 1517 O O . PRO A 1 197 ? 1.622 -0.583 -13.249 1.00 76.31 197 PRO A O 1
ATOM 1520 N N . SER A 1 198 ? 0.615 -1.987 -14.689 1.00 60.28 198 SER A N 1
ATOM 1521 C CA . SER A 1 198 ? 1.758 -2.221 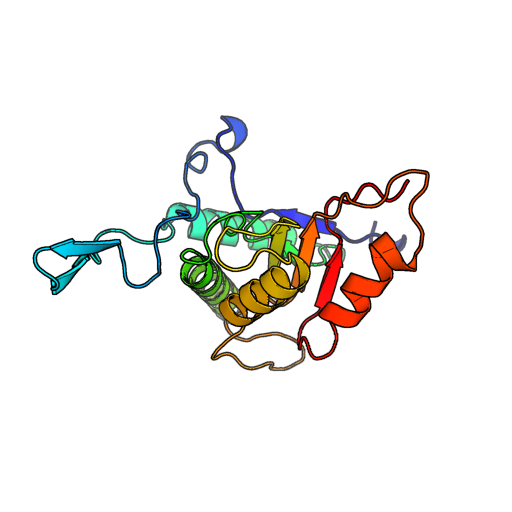-15.544 1.00 60.28 198 SER A CA 1
ATOM 1522 C C . SER A 1 198 ? 1.280 -2.242 -16.983 1.00 60.28 198 SER A C 1
ATOM 1524 O O . SER A 1 198 ? 0.183 -2.723 -17.280 1.00 60.28 198 SER A O 1
ATOM 1526 N N . LYS A 1 199 ? 2.080 -1.675 -17.884 1.00 57.53 199 LYS A N 1
ATOM 1527 C CA . LYS A 1 199 ? 1.882 -1.837 -19.326 1.00 57.53 199 LYS A CA 1
ATOM 1528 C C . LYS A 1 199 ? 2.833 -2.921 -19.804 1.00 57.53 199 LYS A C 1
ATOM 1530 O O . LYS A 1 199 ? 3.949 -2.624 -20.199 1.00 57.53 199 LYS A O 1
ATOM 1535 N N . LEU A 1 200 ? 2.403 -4.176 -19.700 1.00 52.47 200 LEU A N 1
ATOM 1536 C CA . LEU A 1 200 ? 3.201 -5.317 -20.161 1.00 52.47 200 LEU A CA 1
ATOM 1537 C C . LEU A 1 200 ? 2.922 -5.718 -21.620 1.00 52.47 200 LEU A C 1
ATOM 1539 O O . LEU A 1 200 ? 3.620 -6.588 -22.128 1.00 52.47 200 LEU A O 1
ATOM 1543 N N . PHE A 1 201 ? 1.959 -5.087 -22.303 1.00 44.59 201 PHE A N 1
ATOM 1544 C CA . PHE A 1 201 ? 1.611 -5.336 -23.708 1.00 44.59 201 PHE A CA 1
ATOM 1545 C C . PHE A 1 201 ? 1.014 -4.085 -24.359 1.00 44.59 201 PHE A C 1
ATOM 1547 O O . PHE A 1 201 ? 0.283 -3.352 -23.648 1.00 44.59 201 PHE A O 1
#

Sequence (201 aa):
MAALGVYVMVSASPDNDAYYGKYRYSTITKKLSCSGKVSTSGGAKTVDQTETCYPALLLEYGKKIIQNFAQYDNTLGIVVANEIMQEDLTSASCVKAYVADLKNWMKVNGKKLRILPLAYAAADSSNNKVENADDYHVIKVQGLLCGDRMVDGMMTESIDIYMINEYRWCPDSTFTEACKRYIDMAQGISIVVAFAPSKLF

InterPro domains:
  IPR004886 Glucanosyltransferase [PF03198] (48-178)
  IPR004886 Glucanosyltransferase [PTHR31468] (2-196)
  IPR017853 Glycoside hydrolase superfamily [SSF51445] (49-177)

pLDDT: mean 91.05, std 7.92, range [44.59, 98.25]

Secondary structure (DSSP, 8-state):
-GGGT--EEEE----SSGGGGGGTT----TT-BTTBEEEEETTEEEEE-SS-SS-HHHHHHHHHHHHHHTTSTTEEEEEEEESTTSS-STTHHHHHHHHHHHHHHHHHTTTTSPPPPEEEEEES--BTTB--HHHHHHHHHHHHHTT--EETTEESSS-SEEEEEE----TT--HIIIIIHHHHHHTT-SSEEEEEEE---

Organism: Plasmopara halstedii (NCBI:txid4781)